Protein AF-A0A6J2PUH3-F1 (afdb_monomer_lite)

Radius of gyration: 28.98 Å; chains: 1; bounding box: 76×60×90 Å

Foldseek 3Di:
DWDFDDDDDDDDPPDDFDADPVRDGPDDDPPPPRDGDDPLNVLLVVLLVVLLVVLCVQPVVCNVVSVPDDLVVSLVSCLVSLLLQSSVSSCVSVVHDCLVSLLSLLVLLVCQVPDDPVSQVVLVVSLVNLDDVPPPPPVDDTSSNSSVVSSLVVCVVDPDQQCSSLLSSLLSCLVVVHDDDPSSVLVVLQRDLLSVLVSCVVSVVLVVNLVSLLVVLCLLVVHPVVSNVNPDHDDLPDDHDDDPVVSLVVSLVVLVVDPVNVVSSVSSVVSVVVSVVVVVVSVVVSVVVD

InterPro domains:
  IPR021717 Nucleoporin Nup120/160 [PTHR21286] (10-276)
  IPR056536 NUP160, C-terminal TPR domain [PF23347] (38-285)

Organism: Cottoperca gobio (NCBI:txid56716)

pLDDT: mean 83.5, std 16.19, range [29.88, 97.62]

Structure (mmCIF, N/CA/C/O backbone):
data_AF-A0A6J2PUH3-F1
#
_entry.id   AF-A0A6J2PUH3-F1
#
loop_
_atom_site.group_PDB
_atom_site.id
_atom_site.type_symbol
_atom_site.label_atom_id
_atom_site.label_alt_id
_atom_site.label_comp_id
_atom_site.label_asym_id
_atom_site.label_entity_id
_atom_site.label_seq_id
_atom_site.pdbx_PDB_ins_code
_atom_site.Cartn_x
_atom_site.Cartn_y
_atom_site.Cartn_z
_atom_site.occupancy
_atom_site.B_iso_or_equiv
_atom_site.auth_seq_id
_atom_site.auth_comp_id
_atom_site.auth_asym_id
_atom_site.auth_atom_id
_atom_site.pdbx_PDB_model_num
ATOM 1 N N . MET A 1 1 ? -5.782 -12.604 -36.639 1.00 33.91 1 MET A N 1
ATOM 2 C CA . MET A 1 1 ? -5.347 -12.133 -37.970 1.00 33.91 1 MET A CA 1
ATOM 3 C C . MET A 1 1 ? -3.923 -12.631 -38.144 1.00 33.91 1 MET A C 1
ATOM 5 O O . MET A 1 1 ? -3.057 -12.181 -37.409 1.00 33.91 1 MET A O 1
ATOM 9 N N . TYR A 1 2 ? -3.722 -13.664 -38.961 1.00 29.88 2 TYR A N 1
ATOM 10 C CA . TYR A 1 2 ? -2.414 -14.301 -39.143 1.00 29.88 2 TYR A CA 1
ATOM 11 C C . TYR A 1 2 ? -1.546 -13.429 -40.053 1.00 29.88 2 TYR A C 1
ATOM 13 O O . TYR A 1 2 ? -2.000 -13.046 -41.131 1.00 29.88 2 TYR A O 1
ATOM 21 N N . VAL A 1 3 ? -0.318 -13.120 -39.640 1.00 36.44 3 VAL A N 1
ATOM 22 C CA . VAL A 1 3 ? 0.676 -12.474 -40.507 1.00 36.44 3 VAL A CA 1
ATOM 23 C C . VAL A 1 3 ? 1.679 -13.548 -40.913 1.00 36.44 3 VAL A C 1
ATOM 25 O O . VAL A 1 3 ? 2.574 -13.891 -40.152 1.00 36.44 3 VAL A O 1
ATOM 28 N N . GLY A 1 4 ? 1.484 -14.136 -42.094 1.00 36.28 4 GLY A N 1
ATOM 29 C CA . GLY A 1 4 ? 2.414 -15.109 -42.666 1.00 36.28 4 GLY A CA 1
ATOM 30 C C . GLY A 1 4 ? 3.401 -14.423 -43.605 1.00 36.28 4 GLY A C 1
ATOM 31 O O . GLY A 1 4 ? 2.991 -13.874 -44.626 1.00 36.28 4 GLY A O 1
ATOM 32 N N . VAL A 1 5 ? 4.699 -14.476 -43.298 1.00 42.22 5 VAL A N 1
ATOM 33 C CA . VAL A 1 5 ? 5.754 -14.148 -44.268 1.00 42.22 5 VAL A CA 1
ATOM 34 C C . VAL A 1 5 ? 6.028 -15.405 -45.093 1.00 42.22 5 VAL A C 1
ATOM 36 O O . VAL A 1 5 ? 6.670 -16.345 -44.631 1.00 42.22 5 VAL A O 1
ATOM 39 N N . PHE A 1 6 ? 5.502 -15.444 -46.317 1.00 39.69 6 PHE A N 1
ATOM 40 C CA . PHE A 1 6 ? 5.702 -16.554 -47.248 1.00 39.69 6 PHE A CA 1
ATOM 41 C C . PHE A 1 6 ? 6.951 -16.330 -48.109 1.00 39.69 6 PHE A C 1
ATOM 43 O O . PHE A 1 6 ? 6.976 -15.443 -48.958 1.00 39.69 6 PHE A O 1
ATOM 50 N N . LEU A 1 7 ? 7.957 -17.195 -47.962 1.00 36.81 7 LEU A N 1
ATOM 51 C CA . LEU A 1 7 ? 8.977 -17.438 -48.989 1.00 36.81 7 LEU A CA 1
ATOM 52 C C . LEU A 1 7 ? 9.044 -18.944 -49.262 1.00 36.81 7 LEU A C 1
ATOM 54 O O . LEU A 1 7 ? 9.845 -19.668 -48.673 1.00 36.81 7 LEU A O 1
ATOM 58 N N . LEU A 1 8 ? 8.176 -19.417 -50.160 1.00 33.84 8 LEU A N 1
ATOM 59 C CA . LEU A 1 8 ? 8.225 -20.780 -50.690 1.00 33.84 8 LEU A CA 1
ATOM 60 C C . LEU A 1 8 ? 9.429 -20.912 -51.634 1.00 33.84 8 LEU A C 1
ATOM 62 O O . LEU A 1 8 ? 9.413 -20.381 -52.742 1.00 33.84 8 LEU A O 1
ATOM 66 N N . GLN A 1 9 ? 10.461 -21.649 -51.222 1.00 39.72 9 GLN A N 1
ATOM 67 C CA . GLN A 1 9 ? 11.435 -22.219 -52.154 1.00 39.72 9 GLN A CA 1
ATOM 68 C C . GLN A 1 9 ? 11.018 -23.662 -52.446 1.00 39.72 9 GLN A C 1
ATOM 70 O O . GLN A 1 9 ? 11.155 -24.547 -51.609 1.00 39.72 9 GLN A O 1
ATOM 75 N N . TYR A 1 10 ? 10.455 -23.872 -53.636 1.00 34.75 10 TYR A N 1
ATOM 76 C CA . TYR A 1 10 ? 10.153 -25.193 -54.182 1.00 34.75 10 TYR A CA 1
ATOM 77 C C . TYR A 1 10 ? 11.469 -25.880 -54.576 1.00 34.75 10 TYR A C 1
ATOM 79 O O . TYR A 1 10 ? 12.111 -25.463 -55.543 1.00 34.75 10 TYR A O 1
ATOM 87 N N . GLU A 1 11 ? 11.871 -26.930 -53.862 1.00 42.34 11 GLU A N 1
ATOM 88 C CA . GLU A 1 11 ? 12.970 -27.801 -54.288 1.00 42.34 11 GLU A CA 1
ATOM 89 C C . GLU A 1 11 ? 12.394 -28.998 -55.059 1.00 42.34 11 GLU A C 1
ATOM 91 O O . GLU A 1 11 ? 11.517 -29.714 -54.575 1.00 42.34 11 GLU A O 1
ATOM 96 N N . ARG A 1 12 ? 12.822 -29.171 -56.318 1.00 40.06 12 ARG A N 1
ATOM 97 C CA . ARG A 1 12 ? 12.344 -30.257 -57.188 1.00 40.06 12 ARG A CA 1
ATOM 98 C C . ARG A 1 12 ? 12.953 -31.596 -56.739 1.00 40.06 12 ARG A C 1
ATOM 100 O O . ARG A 1 12 ? 14.169 -31.642 -56.538 1.00 40.06 12 ARG A O 1
ATOM 107 N N . PRO A 1 13 ? 12.180 -32.696 -56.667 1.00 36.88 13 PRO A N 1
ATOM 108 C CA . PRO A 1 13 ? 12.735 -34.017 -56.379 1.00 36.88 13 PRO A CA 1
ATOM 109 C C . PRO A 1 13 ? 13.722 -34.420 -57.485 1.00 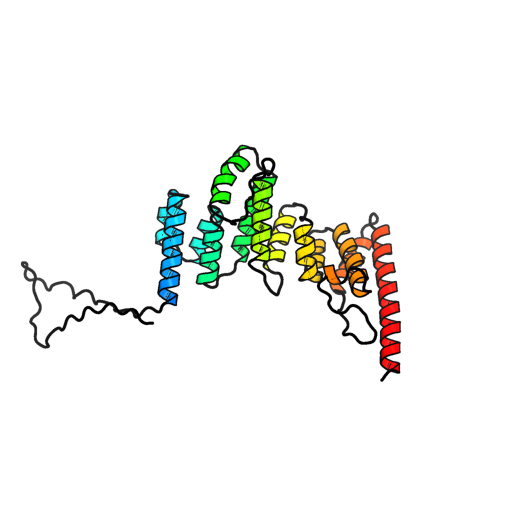36.88 13 PRO A C 1
ATOM 111 O O . PRO A 1 13 ? 13.336 -34.507 -58.649 1.00 36.88 13 PRO A O 1
ATOM 114 N N . GLY A 1 14 ? 14.996 -34.625 -57.131 1.00 53.12 14 GLY A N 1
ATOM 115 C CA . GLY A 1 14 ? 16.055 -35.061 -58.056 1.00 53.12 14 GLY A CA 1
ATOM 116 C C . GLY A 1 14 ? 17.207 -34.074 -58.293 1.00 53.12 14 GLY A C 1
ATOM 117 O O . GLY A 1 14 ? 18.047 -34.337 -59.151 1.00 53.12 14 GLY A O 1
ATOM 118 N N . ALA A 1 15 ? 17.287 -32.953 -57.569 1.00 53.91 15 ALA A N 1
ATOM 119 C CA . ALA A 1 15 ? 18.438 -32.054 -57.672 1.00 53.91 15 ALA A CA 1
ATOM 120 C C . ALA A 1 15 ? 19.697 -32.676 -57.030 1.00 53.91 15 ALA A C 1
ATOM 122 O O . ALA A 1 15 ? 19.689 -33.049 -55.858 1.00 53.91 15 ALA A O 1
ATOM 123 N N . SER A 1 16 ? 20.784 -32.794 -57.801 1.00 53.47 16 SER A N 1
ATOM 124 C CA . SER A 1 16 ? 22.084 -33.262 -57.303 1.00 53.47 16 SER A CA 1
ATOM 125 C C . SER A 1 16 ? 22.641 -32.321 -56.221 1.00 53.47 16 SER A C 1
ATOM 127 O O . SER A 1 16 ? 22.491 -31.104 -56.364 1.00 53.47 16 SER A O 1
ATOM 129 N N . PRO A 1 17 ? 23.318 -32.839 -55.173 1.00 55.75 17 PRO A N 1
ATOM 130 C CA . PRO A 1 17 ? 23.876 -32.005 -54.110 1.00 55.75 17 PRO A CA 1
ATOM 131 C C . PRO A 1 17 ? 24.826 -30.946 -54.677 1.00 55.75 17 PRO A C 1
ATOM 133 O O . PRO A 1 17 ? 25.804 -31.280 -55.353 1.00 55.75 17 PRO A O 1
ATOM 136 N N . LYS A 1 18 ? 24.538 -29.665 -54.422 1.00 59.28 18 LYS A N 1
ATOM 137 C CA . LYS A 1 18 ? 25.416 -28.567 -54.834 1.00 59.28 18 LYS A CA 1
ATOM 138 C C . LYS A 1 18 ? 26.684 -28.608 -53.983 1.00 59.28 18 LYS A C 1
ATOM 140 O O . LYS A 1 18 ? 26.635 -28.435 -52.769 1.00 59.28 18 LYS A O 1
ATOM 145 N N . ARG A 1 19 ? 27.816 -28.865 -54.633 1.00 57.94 19 ARG A N 1
ATOM 146 C CA . ARG A 1 19 ? 29.147 -28.767 -54.028 1.00 57.94 19 ARG A CA 1
ATOM 147 C C . ARG A 1 19 ? 29.655 -27.333 -54.155 1.00 57.94 19 ARG A C 1
ATOM 149 O O . ARG A 1 19 ? 29.360 -26.670 -55.152 1.00 57.94 19 ARG A O 1
ATOM 156 N N . ASN A 1 20 ? 30.381 -26.850 -53.151 1.00 62.16 20 ASN A N 1
ATOM 157 C CA . ASN A 1 20 ? 31.123 -25.591 -53.262 1.00 62.16 20 ASN A CA 1
ATOM 158 C C . ASN A 1 20 ? 32.321 -25.759 -54.225 1.00 62.16 20 ASN A C 1
ATOM 160 O O . ASN A 1 20 ? 32.576 -26.855 -54.729 1.00 62.16 20 ASN A O 1
ATOM 164 N N . SER A 1 21 ? 33.047 -24.674 -54.514 1.00 63.00 21 SER A N 1
ATOM 165 C CA . SER A 1 21 ? 34.217 -24.683 -55.413 1.00 63.00 21 SER A CA 1
ATOM 166 C C . SER A 1 21 ? 35.317 -25.667 -54.997 1.00 63.00 21 SER A C 1
ATOM 168 O O . SER A 1 21 ? 36.096 -26.084 -55.849 1.00 63.00 21 SER A O 1
ATOM 170 N N . ASP A 1 22 ? 35.324 -26.080 -53.728 1.00 71.81 22 ASP A N 1
ATOM 171 C CA . ASP A 1 22 ? 36.300 -27.001 -53.139 1.00 71.81 22 ASP A CA 1
ATOM 172 C C . ASP A 1 22 ? 35.805 -28.461 -53.099 1.00 71.81 22 ASP A C 1
ATOM 174 O O . ASP A 1 22 ? 36.484 -29.353 -52.597 1.00 71.81 22 ASP A O 1
ATOM 178 N N . GLY A 1 23 ? 34.627 -28.743 -53.670 1.00 61.16 23 GLY A N 1
ATOM 179 C CA . GLY A 1 23 ? 34.105 -30.101 -53.818 1.00 61.16 23 GLY A CA 1
ATOM 180 C C . GLY A 1 23 ? 33.480 -30.698 -52.553 1.00 61.16 23 GLY A C 1
ATOM 181 O O . GLY A 1 23 ? 33.063 -31.862 -52.596 1.00 61.16 23 GLY A O 1
ATOM 182 N N . GLU A 1 24 ? 33.357 -29.924 -51.474 1.00 65.69 24 GLU A N 1
ATOM 183 C CA . GLU A 1 24 ? 32.657 -30.301 -50.247 1.00 65.69 24 GLU A CA 1
ATOM 184 C C . GLU A 1 24 ? 31.139 -30.129 -50.407 1.00 65.69 24 GLU A C 1
ATOM 186 O O . GLU A 1 24 ? 30.652 -29.286 -51.170 1.00 65.69 24 GLU A O 1
ATOM 191 N N . PHE A 1 25 ? 30.364 -30.960 -49.704 1.00 55.38 25 PHE A N 1
ATOM 192 C CA . PHE A 1 25 ? 28.916 -30.781 -49.628 1.00 55.38 25 PHE A CA 1
ATOM 193 C C . PHE A 1 25 ? 28.635 -29.426 -48.975 1.00 55.38 25 PHE A C 1
ATOM 195 O O . PHE A 1 25 ? 29.128 -29.169 -47.878 1.00 55.38 25 PHE A O 1
ATOM 202 N N . SER A 1 26 ? 27.859 -28.556 -49.634 1.00 57.94 26 SER A N 1
ATOM 203 C CA . SER A 1 26 ? 27.406 -27.327 -48.982 1.00 57.94 26 SER A CA 1
ATOM 204 C C . SER A 1 26 ? 26.708 -27.699 -47.675 1.00 57.94 26 SER A C 1
ATOM 206 O O . SER A 1 26 ? 25.915 -28.647 -47.676 1.00 57.94 26 SER A O 1
ATOM 208 N N . SER A 1 27 ? 26.989 -26.966 -46.594 1.00 54.59 27 SER A N 1
ATOM 209 C CA . SER A 1 27 ? 26.263 -27.091 -45.328 1.00 54.59 27 SER A CA 1
ATOM 210 C C . SER A 1 27 ? 24.763 -27.213 -45.598 1.00 54.59 27 SER A C 1
ATOM 212 O O . SER A 1 27 ? 24.244 -26.533 -46.491 1.00 54.59 27 SER A O 1
ATOM 214 N N . GLU A 1 28 ? 24.094 -28.131 -44.885 1.00 55.66 28 GLU A N 1
ATOM 215 C CA . GLU A 1 28 ? 22.658 -28.375 -45.050 1.00 55.66 28 GLU A CA 1
ATOM 216 C C . GLU A 1 28 ? 21.920 -27.035 -45.163 1.00 55.66 28 GLU A C 1
ATOM 218 O O . GLU A 1 28 ? 22.220 -26.121 -44.382 1.00 55.66 28 GLU A O 1
ATOM 223 N N . PRO A 1 29 ? 20.996 -26.872 -46.132 1.00 56.41 29 PRO A N 1
ATOM 224 C CA . PRO A 1 29 ? 20.258 -25.628 -46.261 1.00 56.41 29 PRO A CA 1
ATOM 225 C C . PRO A 1 29 ? 19.647 -25.326 -44.899 1.00 56.41 29 PRO A C 1
ATOM 227 O O . PRO A 1 29 ? 18.946 -26.176 -44.349 1.00 56.41 29 PRO A O 1
ATOM 230 N N . VAL A 1 30 ? 19.969 -24.150 -44.340 1.00 58.12 30 VAL A N 1
ATOM 231 C CA . VAL A 1 30 ? 19.427 -23.680 -43.060 1.00 58.12 30 VAL A CA 1
ATOM 232 C C . VAL A 1 30 ? 17.930 -23.937 -43.115 1.00 58.12 30 VAL A C 1
ATOM 234 O O . VAL A 1 30 ? 17.233 -23.287 -43.899 1.00 58.12 30 VAL A O 1
ATOM 237 N N . LYS A 1 31 ? 17.452 -24.944 -42.369 1.00 54.78 31 LYS A N 1
ATOM 238 C CA . LYS A 1 31 ? 16.033 -25.292 -42.327 1.00 54.78 31 LYS A CA 1
ATOM 239 C C . LYS A 1 31 ? 15.324 -24.022 -41.891 1.00 54.78 31 LYS A C 1
ATOM 241 O O . LYS A 1 31 ? 15.438 -23.621 -40.737 1.00 54.78 31 LYS A O 1
ATOM 246 N N . ARG A 1 32 ? 14.667 -23.340 -42.834 1.00 59.38 32 ARG A N 1
ATOM 247 C CA . ARG A 1 32 ? 13.859 -22.159 -42.543 1.00 59.38 32 ARG A CA 1
ATOM 248 C C . ARG A 1 32 ? 12.702 -22.647 -41.693 1.00 59.38 32 ARG A C 1
ATOM 250 O O . ARG A 1 32 ? 11.730 -23.185 -42.214 1.00 59.38 32 ARG A O 1
ATOM 257 N N . GLN A 1 33 ? 12.869 -22.537 -40.384 1.00 59.34 33 GLN A N 1
ATOM 258 C CA . GLN A 1 33 ? 11.823 -22.828 -39.431 1.00 59.34 33 GLN A CA 1
ATOM 259 C C . GLN A 1 33 ? 10.768 -21.732 -39.591 1.00 59.34 33 GLN A C 1
ATOM 261 O O . GLN A 1 33 ? 11.026 -20.557 -39.341 1.00 59.34 33 GLN A O 1
ATOM 266 N N . VAL A 1 34 ? 9.619 -22.110 -40.145 1.00 68.19 34 VAL A N 1
ATOM 267 C CA . VAL A 1 34 ? 8.467 -21.222 -40.284 1.00 68.19 34 VAL A CA 1
ATOM 268 C C . VAL A 1 34 ? 7.643 -21.383 -39.017 1.00 68.19 34 VAL A C 1
ATOM 270 O O . VAL A 1 34 ? 6.870 -22.332 -38.902 1.00 68.19 34 VAL A O 1
ATOM 273 N N . ASP A 1 35 ? 7.830 -20.469 -38.071 1.00 70.00 35 ASP A N 1
ATOM 274 C CA . ASP A 1 35 ? 7.005 -20.404 -36.869 1.00 70.00 35 ASP A CA 1
ATOM 275 C C . ASP A 1 35 ? 5.777 -19.524 -37.147 1.00 70.00 35 ASP A C 1
ATOM 277 O O . ASP A 1 35 ? 5.886 -18.372 -37.576 1.00 70.00 35 ASP A O 1
ATOM 281 N N . ILE A 1 36 ? 4.583 -20.081 -36.939 1.00 78.69 36 ILE A N 1
ATOM 282 C CA . ILE A 1 36 ? 3.328 -19.329 -37.020 1.00 78.69 36 ILE A CA 1
ATOM 283 C C . ILE A 1 36 ? 3.151 -18.611 -35.683 1.00 78.69 36 ILE A C 1
ATOM 285 O O . ILE A 1 36 ? 2.820 -19.245 -34.685 1.00 78.69 36 ILE A O 1
ATOM 289 N N . LEU A 1 37 ? 3.374 -17.297 -35.669 1.00 81.38 37 LEU A N 1
ATOM 290 C CA . LEU A 1 37 ? 3.215 -16.463 -34.477 1.00 81.38 37 LEU A CA 1
ATOM 291 C C . LEU A 1 37 ? 1.785 -15.929 -34.362 1.00 81.38 37 LEU A C 1
ATOM 293 O O . LEU A 1 37 ? 1.200 -15.454 -35.343 1.00 81.38 37 LEU A O 1
ATOM 297 N N . GLU A 1 38 ? 1.231 -15.957 -33.151 1.00 89.06 38 GLU A N 1
ATOM 298 C CA . GLU A 1 38 ? -0.011 -15.253 -32.857 1.00 89.06 38 GLU A CA 1
ATOM 299 C C . GLU A 1 38 ? 0.253 -13.764 -32.605 1.00 89.06 38 GLU A C 1
ATOM 301 O O . GLU A 1 38 ? 1.354 -13.341 -32.250 1.00 89.06 38 GLU A O 1
ATOM 306 N N . LEU A 1 39 ? -0.793 -12.939 -32.720 1.00 90.25 39 LEU A N 1
ATOM 307 C CA . LEU A 1 39 ? -0.695 -11.511 -32.398 1.00 90.25 39 LEU A CA 1
ATOM 308 C C . LEU A 1 39 ? -0.196 -11.283 -30.959 1.00 90.25 39 LEU A C 1
ATOM 310 O O . LEU A 1 39 ? 0.547 -10.340 -30.712 1.00 90.25 39 LEU A O 1
ATOM 314 N N . LYS A 1 40 ? -0.570 -12.170 -30.029 1.00 90.25 40 LYS A N 1
ATOM 315 C CA . LYS A 1 40 ? -0.119 -12.131 -28.631 1.00 90.25 40 LYS A CA 1
ATOM 316 C C . LYS A 1 40 ? 1.382 -12.381 -28.492 1.00 90.25 40 LYS A C 1
ATOM 318 O O . LYS A 1 40 ? 2.011 -11.802 -27.612 1.00 90.25 40 LYS A O 1
ATOM 323 N N . ASP A 1 41 ? 1.955 -13.224 -29.344 1.00 89.50 41 ASP A N 1
ATOM 324 C CA . ASP A 1 41 ? 3.393 -13.496 -29.333 1.00 89.50 41 ASP A CA 1
ATOM 325 C C . ASP A 1 41 ? 4.161 -12.295 -29.890 1.00 89.50 41 ASP A C 1
ATOM 327 O O . ASP A 1 41 ? 5.155 -11.867 -29.307 1.00 89.50 41 ASP A O 1
ATOM 331 N N . LEU A 1 42 ? 3.635 -11.667 -30.948 1.00 91.56 42 LEU A N 1
ATOM 332 C CA . LEU A 1 42 ? 4.178 -10.412 -31.476 1.00 91.56 42 LEU A CA 1
ATOM 333 C C . LEU A 1 42 ? 4.092 -9.268 -30.459 1.00 91.56 42 LEU A C 1
ATOM 335 O O . LEU A 1 42 ? 5.026 -8.478 -30.351 1.00 91.56 42 LEU A O 1
ATOM 339 N N . GLU A 1 43 ? 2.998 -9.176 -29.701 1.00 94.12 43 GLU A N 1
ATOM 340 C CA . GLU A 1 43 ? 2.847 -8.188 -28.630 1.00 94.12 43 GLU A CA 1
ATOM 341 C C . GLU A 1 43 ? 3.892 -8.399 -27.526 1.00 94.12 43 GLU A C 1
ATOM 343 O O . GLU A 1 43 ? 4.559 -7.446 -27.125 1.00 94.12 43 GLU A O 1
ATOM 348 N N . LYS A 1 44 ? 4.106 -9.644 -27.085 1.00 93.56 44 LYS A N 1
ATOM 349 C CA . LYS A 1 44 ? 5.153 -9.990 -26.110 1.00 93.56 44 LYS A CA 1
ATOM 350 C C . LYS A 1 44 ? 6.547 -9.587 -26.591 1.00 93.56 44 LYS A C 1
ATOM 352 O O . LYS A 1 44 ? 7.274 -8.924 -25.848 1.00 93.56 44 LYS A O 1
ATOM 357 N N . GLU A 1 45 ? 6.900 -9.931 -27.828 1.00 91.50 45 GLU A N 1
ATOM 358 C CA . GLU A 1 45 ? 8.194 -9.570 -28.420 1.00 91.50 45 GLU A CA 1
ATOM 359 C C . GLU A 1 45 ? 8.351 -8.058 -28.603 1.00 91.50 45 GLU A C 1
ATOM 361 O O . GLU A 1 45 ? 9.422 -7.503 -28.335 1.00 91.50 45 GLU A O 1
ATOM 366 N N . TYR A 1 46 ? 7.278 -7.368 -28.999 1.00 94.19 46 TYR A N 1
ATOM 367 C CA . TYR A 1 46 ? 7.252 -5.912 -29.106 1.00 94.19 46 TYR A CA 1
ATOM 368 C C . TYR A 1 46 ? 7.495 -5.251 -27.748 1.00 94.19 46 TYR A C 1
ATOM 370 O O . TYR A 1 46 ? 8.358 -4.379 -27.639 1.00 94.19 46 TYR A O 1
ATOM 378 N N . ILE A 1 47 ? 6.772 -5.672 -26.706 1.00 95.12 47 ILE A N 1
ATOM 379 C CA . ILE A 1 47 ? 6.903 -5.098 -25.366 1.00 95.12 47 ILE A CA 1
ATOM 380 C C . ILE A 1 47 ? 8.301 -5.351 -24.802 1.00 95.12 47 ILE A C 1
ATOM 382 O O . ILE A 1 47 ? 8.917 -4.401 -24.323 1.00 95.12 47 ILE A O 1
ATOM 386 N N . LEU A 1 48 ? 8.859 -6.561 -24.931 1.00 93.75 48 LEU A N 1
ATOM 387 C CA . LEU A 1 48 ? 10.235 -6.828 -24.494 1.00 93.75 48 LEU A CA 1
ATOM 388 C C . LEU A 1 48 ? 11.256 -5.992 -25.262 1.00 93.75 48 LEU A C 1
ATOM 390 O O . LEU A 1 48 ? 12.117 -5.363 -24.650 1.00 93.75 48 LEU A O 1
ATOM 394 N N . SER A 1 49 ? 11.155 -5.948 -26.589 1.00 93.06 49 SER A N 1
ATOM 395 C CA . SER A 1 49 ? 12.062 -5.165 -27.435 1.00 93.06 49 SER A CA 1
ATOM 396 C C . SER A 1 49 ? 12.000 -3.674 -27.108 1.00 93.06 49 SER A C 1
ATOM 398 O O . SER A 1 49 ? 13.039 -3.027 -26.965 1.00 93.06 49 SER A O 1
ATOM 400 N N . ARG A 1 50 ? 10.793 -3.133 -26.904 1.00 93.62 50 ARG A N 1
ATOM 401 C CA . ARG A 1 50 ? 10.592 -1.746 -26.475 1.00 93.62 50 ARG A CA 1
ATOM 402 C C . ARG A 1 50 ? 11.202 -1.499 -25.101 1.00 93.62 50 ARG A C 1
ATOM 404 O O . ARG A 1 50 ? 11.947 -0.540 -24.946 1.00 93.62 50 ARG A O 1
ATOM 411 N N . SER A 1 51 ? 10.943 -2.365 -24.124 1.00 93.25 51 SER A N 1
ATOM 412 C CA . SER A 1 51 ? 11.505 -2.221 -22.780 1.00 93.25 51 SER A CA 1
ATOM 413 C C . SER A 1 51 ? 13.034 -2.300 -22.782 1.00 93.25 51 SER A C 1
ATOM 415 O O . SER A 1 51 ? 13.671 -1.533 -22.064 1.00 93.25 51 SER A O 1
ATOM 417 N N . ARG A 1 52 ? 13.641 -3.176 -23.597 1.00 92.69 52 ARG A N 1
ATOM 418 C CA . ARG A 1 52 ? 15.104 -3.257 -23.780 1.00 92.69 52 ARG A CA 1
ATOM 419 C C . ARG A 1 52 ? 15.668 -1.956 -24.341 1.00 92.69 52 ARG A C 1
ATOM 421 O O . ARG A 1 52 ? 16.672 -1.465 -23.835 1.00 92.69 52 ARG A O 1
ATOM 428 N N . LEU A 1 53 ? 15.004 -1.382 -25.346 1.00 91.12 53 LEU A N 1
ATOM 429 C CA . LEU A 1 53 ? 15.386 -0.092 -25.916 1.00 91.12 53 LEU A CA 1
ATOM 430 C C . LEU A 1 53 ? 15.295 1.031 -24.874 1.00 91.12 53 LEU A C 1
ATOM 432 O O . LEU A 1 53 ? 16.255 1.779 -24.711 1.00 91.12 53 LEU A O 1
ATOM 436 N N . THR A 1 54 ? 14.184 1.122 -24.138 1.00 91.38 54 THR A N 1
ATOM 437 C CA . THR A 1 54 ? 14.009 2.122 -23.073 1.00 91.38 54 THR A CA 1
ATOM 438 C C . THR A 1 54 ? 15.075 1.968 -21.986 1.00 91.38 54 THR A C 1
ATOM 440 O O . THR A 1 54 ? 15.673 2.954 -21.561 1.00 91.38 54 THR A O 1
ATOM 443 N N . LEU A 1 55 ? 15.378 0.735 -21.574 1.00 91.00 55 LEU A N 1
ATOM 444 C CA . LEU A 1 55 ? 16.426 0.460 -20.595 1.00 91.00 55 LEU A CA 1
ATOM 445 C C . LEU A 1 55 ? 17.808 0.895 -21.101 1.00 91.00 55 LEU A C 1
ATOM 447 O O . LEU A 1 55 ? 18.548 1.527 -20.355 1.00 91.00 55 LEU A O 1
ATOM 451 N N . ALA A 1 56 ? 18.141 0.613 -22.363 1.00 90.38 56 ALA A N 1
ATOM 452 C CA . ALA A 1 56 ? 19.409 1.027 -22.959 1.00 90.38 56 ALA A CA 1
ATOM 453 C C . ALA A 1 56 ? 19.550 2.557 -23.047 1.00 90.38 56 ALA A C 1
ATOM 455 O O . ALA A 1 56 ? 20.625 3.090 -22.792 1.00 90.38 56 ALA A O 1
ATOM 456 N N . GLN A 1 57 ? 18.460 3.273 -23.342 1.00 88.94 57 GLN A N 1
ATOM 457 C CA . GLN A 1 57 ? 18.453 4.739 -23.405 1.00 88.94 57 GLN A CA 1
ATOM 458 C C . GLN A 1 57 ? 18.698 5.403 -22.043 1.00 88.94 57 GLN A C 1
ATOM 460 O O . GLN A 1 57 ? 19.337 6.450 -21.987 1.00 88.94 57 GLN A O 1
ATOM 465 N N . HIS A 1 58 ? 18.201 4.806 -20.957 1.00 86.25 58 HIS A N 1
ATOM 466 C CA . HIS A 1 58 ? 18.311 5.372 -19.608 1.00 86.25 58 HIS A CA 1
ATOM 467 C C . HIS A 1 58 ? 19.500 4.836 -18.804 1.00 86.25 58 HIS A C 1
ATOM 469 O O . HIS A 1 58 ? 20.006 5.529 -17.925 1.00 86.25 58 HIS A O 1
ATOM 475 N N . HIS A 1 59 ? 19.949 3.608 -19.068 1.00 83.81 59 HIS A N 1
ATOM 476 C CA . HIS A 1 59 ? 21.016 2.964 -18.310 1.00 83.81 59 HIS A CA 1
ATOM 477 C C . HIS A 1 59 ? 21.863 2.043 -19.199 1.00 83.81 59 HIS A C 1
ATOM 479 O O . HIS A 1 59 ? 21.682 0.821 -19.250 1.00 83.81 59 HIS A O 1
ATOM 485 N N . GLN A 1 60 ? 22.846 2.648 -19.868 1.00 78.94 60 GLN A N 1
ATOM 486 C CA . GLN A 1 60 ? 23.730 1.983 -20.827 1.00 78.94 60 GLN A CA 1
ATOM 487 C C . GLN A 1 60 ? 24.408 0.698 -20.300 1.00 78.94 60 GLN A C 1
ATOM 489 O O . GLN A 1 60 ? 24.465 -0.276 -21.051 1.00 78.94 60 GLN A O 1
ATOM 494 N N . PRO A 1 61 ? 24.865 0.601 -19.030 1.00 81.62 61 PRO A N 1
ATOM 495 C CA . PRO A 1 61 ? 25.463 -0.637 -18.521 1.00 81.62 61 PRO A CA 1
ATOM 496 C C . PRO A 1 61 ? 24.495 -1.830 -18.495 1.00 81.62 61 PRO A C 1
ATOM 498 O O . PRO A 1 61 ? 24.915 -2.969 -18.685 1.00 81.62 61 PRO A O 1
ATOM 501 N N . SER A 1 62 ? 23.192 -1.590 -18.306 1.00 79.19 62 SER A N 1
ATOM 502 C CA . SER A 1 62 ? 22.187 -2.664 -18.322 1.00 79.19 62 SER A CA 1
ATOM 503 C C . SER A 1 62 ? 21.834 -3.138 -19.731 1.00 79.19 62 SER A C 1
ATOM 505 O O . SER A 1 62 ? 21.280 -4.228 -19.870 1.00 79.19 62 SER A O 1
ATOM 507 N N . ALA A 1 63 ? 22.177 -2.376 -20.776 1.00 77.25 63 ALA A N 1
ATOM 508 C CA . ALA A 1 63 ? 21.881 -2.734 -22.163 1.00 77.25 63 ALA A CA 1
ATOM 509 C C . ALA A 1 63 ? 22.533 -4.064 -22.578 1.00 77.25 63 ALA A C 1
ATOM 511 O O . ALA A 1 63 ? 21.921 -4.853 -23.297 1.00 77.25 63 ALA A O 1
ATOM 512 N N . ALA A 1 64 ? 23.741 -4.344 -22.073 1.00 77.69 64 ALA A N 1
ATOM 513 C CA . ALA A 1 64 ? 24.478 -5.571 -22.377 1.00 77.69 64 ALA A CA 1
ATOM 514 C C . ALA A 1 64 ? 23.772 -6.841 -21.866 1.00 77.69 64 ALA A C 1
ATOM 516 O O . ALA A 1 64 ? 23.876 -7.896 -22.483 1.00 77.69 64 ALA A O 1
ATOM 517 N N . ILE A 1 65 ? 23.036 -6.733 -20.757 1.00 80.12 65 ILE A N 1
ATOM 518 C CA . ILE A 1 65 ? 22.356 -7.859 -20.097 1.00 80.12 65 ILE A CA 1
ATOM 519 C C . ILE A 1 65 ? 20.912 -7.994 -20.612 1.00 80.12 65 ILE A C 1
ATOM 521 O O . ILE A 1 65 ? 20.364 -9.094 -20.696 1.00 80.12 65 ILE A O 1
ATOM 525 N N . ALA A 1 66 ? 20.292 -6.882 -21.018 1.00 79.12 66 ALA A N 1
ATOM 526 C CA . ALA A 1 66 ? 18.889 -6.823 -21.424 1.00 79.12 66 ALA A CA 1
ATOM 527 C C . ALA A 1 66 ? 18.553 -7.711 -22.640 1.00 79.12 66 ALA A C 1
ATOM 529 O O . ALA A 1 66 ? 17.438 -8.229 -22.741 1.00 79.12 66 ALA A O 1
ATOM 530 N N . GLY A 1 67 ? 19.508 -7.905 -23.557 1.00 78.56 67 GLY A N 1
ATOM 531 C CA . GLY A 1 67 ? 19.313 -8.678 -24.790 1.00 78.56 67 GLY A CA 1
ATOM 532 C C . GLY A 1 67 ? 19.000 -10.160 -24.560 1.00 78.56 67 GLY A C 1
ATOM 533 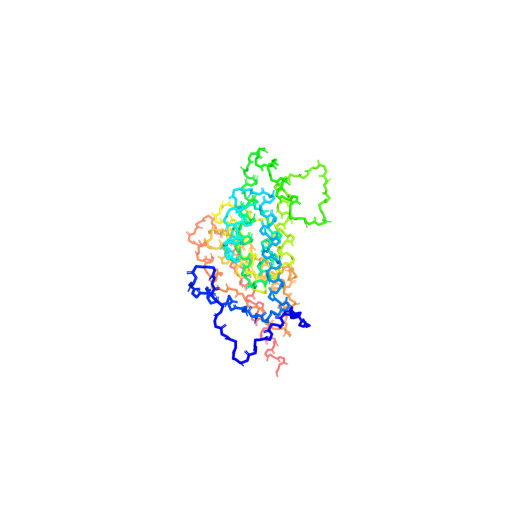O O . GLY A 1 67 ? 18.189 -10.725 -25.289 1.00 78.56 67 GLY A O 1
ATOM 534 N N . SER A 1 68 ? 19.581 -10.769 -23.524 1.00 81.19 68 SER A N 1
ATOM 535 C CA . SER A 1 68 ? 19.362 -12.174 -23.149 1.00 81.19 68 SER A CA 1
ATOM 536 C C . SER A 1 68 ? 18.445 -12.352 -21.937 1.00 81.19 68 SER A C 1
ATOM 538 O O . SER A 1 68 ? 18.161 -13.483 -21.551 1.00 81.19 68 SER A O 1
ATOM 540 N N . SER A 1 69 ? 17.974 -11.254 -21.341 1.00 85.25 69 SER A N 1
ATOM 541 C CA . SER A 1 69 ? 17.125 -11.291 -20.149 1.00 85.25 69 SER A CA 1
ATOM 542 C C . SER A 1 69 ? 15.744 -11.873 -20.457 1.00 85.25 69 SER A C 1
ATOM 544 O O . SER A 1 69 ? 15.082 -11.474 -21.425 1.00 85.25 69 SER A O 1
ATOM 546 N N . SER A 1 70 ? 15.286 -12.770 -19.584 1.00 91.62 70 SER A N 1
ATOM 547 C CA . SER A 1 70 ? 13.892 -13.209 -19.501 1.00 91.62 70 SER A CA 1
ATOM 548 C C . SER A 1 70 ? 12.966 -12.053 -19.102 1.00 91.62 70 SER A C 1
ATOM 550 O O . SER A 1 70 ? 13.409 -11.024 -18.592 1.00 91.62 70 SER A O 1
ATOM 552 N N . ALA A 1 71 ? 11.650 -12.219 -19.278 1.00 92.75 71 ALA A N 1
ATOM 553 C CA . ALA A 1 71 ? 10.679 -11.197 -18.876 1.00 92.75 71 ALA A CA 1
ATOM 554 C C . ALA A 1 71 ? 10.754 -10.861 -17.372 1.00 92.75 71 ALA A C 1
ATOM 556 O O . ALA A 1 71 ? 10.596 -9.703 -16.992 1.00 92.75 71 ALA A O 1
ATOM 557 N N . VAL A 1 72 ? 11.043 -11.851 -16.519 1.00 94.88 72 VAL A N 1
ATOM 558 C CA . VAL A 1 72 ? 11.175 -11.656 -15.065 1.00 94.88 72 VAL A CA 1
ATOM 559 C C . VAL A 1 72 ? 12.433 -10.852 -14.732 1.00 94.88 72 VAL A C 1
ATOM 561 O O . VAL A 1 72 ? 12.356 -9.878 -13.987 1.00 94.88 72 VAL A O 1
ATOM 564 N N . GLU A 1 73 ? 13.576 -11.207 -15.323 1.00 93.94 73 GLU A N 1
ATOM 565 C CA . GLU A 1 73 ? 14.832 -10.464 -15.142 1.00 93.94 73 GLU A CA 1
ATOM 566 C C . GLU A 1 73 ? 14.718 -9.040 -15.689 1.00 93.94 73 GLU A C 1
ATOM 568 O O . GLU A 1 73 ? 15.183 -8.089 -15.061 1.00 93.94 73 GLU A O 1
ATOM 573 N N . MET A 1 74 ? 14.023 -8.878 -16.818 1.00 95.12 74 MET A N 1
ATOM 574 C CA . MET A 1 74 ? 13.748 -7.573 -17.402 1.00 95.12 74 MET A CA 1
ATOM 575 C C . MET A 1 74 ? 12.956 -6.686 -16.435 1.00 95.12 74 MET A C 1
ATOM 577 O O . MET A 1 74 ? 13.316 -5.529 -16.234 1.00 95.12 74 MET A O 1
ATOM 581 N N . VAL A 1 75 ? 11.919 -7.222 -15.781 1.00 96.69 75 VAL A N 1
ATOM 582 C CA . VAL A 1 75 ? 11.166 -6.496 -14.744 1.00 96.69 75 VAL A CA 1
ATOM 583 C C . VAL A 1 75 ? 12.084 -6.071 -13.597 1.00 96.69 75 VAL A C 1
ATOM 585 O O . VAL A 1 75 ? 12.034 -4.914 -13.180 1.00 96.69 75 VAL A O 1
ATOM 588 N N . SER A 1 76 ? 12.965 -6.953 -13.115 1.00 94.81 76 SER A N 1
ATOM 589 C CA . SER A 1 76 ? 13.929 -6.606 -12.063 1.00 94.81 76 SER A CA 1
ATOM 590 C C . SER A 1 76 ? 14.872 -5.470 -12.476 1.00 94.81 76 SER A C 1
ATOM 592 O O . SER A 1 76 ? 15.076 -4.542 -11.692 1.00 94.81 76 SER A O 1
ATOM 594 N N . LEU A 1 77 ? 15.399 -5.492 -13.705 1.00 94.38 77 LEU A N 1
ATOM 595 C CA . LEU A 1 77 ? 16.263 -4.431 -14.239 1.00 94.38 77 LEU A CA 1
ATOM 596 C C . LEU A 1 77 ? 15.520 -3.092 -14.375 1.00 94.38 77 LEU A C 1
ATOM 598 O O . LEU A 1 77 ? 16.050 -2.038 -14.010 1.00 94.38 77 LEU A O 1
ATOM 602 N N . LEU A 1 78 ? 14.274 -3.121 -14.853 1.00 95.06 78 LEU A N 1
ATOM 603 C CA . LEU A 1 78 ? 13.426 -1.931 -14.968 1.00 95.06 78 LEU A CA 1
ATOM 604 C C . LEU A 1 78 ? 13.120 -1.324 -13.591 1.00 95.06 78 LEU A C 1
ATOM 606 O O . LEU A 1 78 ? 13.222 -0.114 -13.414 1.00 95.06 78 LEU A O 1
ATOM 610 N N . ILE A 1 79 ? 12.824 -2.149 -12.584 1.00 95.88 79 ILE A N 1
ATOM 611 C CA . ILE A 1 79 ? 12.598 -1.687 -11.205 1.00 95.88 79 ILE A CA 1
ATOM 612 C C . ILE A 1 79 ? 13.858 -1.028 -10.626 1.00 95.88 79 ILE A C 1
ATOM 614 O O . ILE A 1 79 ? 13.779 0.048 -10.028 1.00 95.88 79 ILE A O 1
ATOM 618 N N . GLN A 1 80 ? 15.029 -1.644 -10.815 1.00 92.69 80 GLN A N 1
ATOM 619 C CA . GLN A 1 80 ? 16.304 -1.110 -10.319 1.00 92.69 80 GLN A CA 1
ATOM 620 C C . GLN A 1 80 ? 16.607 0.269 -10.920 1.00 92.69 80 GLN A C 1
ATOM 622 O O . GLN A 1 80 ? 16.914 1.219 -10.191 1.00 92.69 80 GLN A O 1
ATOM 627 N N . THR A 1 81 ? 16.428 0.404 -12.234 1.00 92.31 81 THR A N 1
ATOM 628 C CA . THR A 1 81 ? 16.631 1.666 -12.964 1.00 92.31 81 THR A CA 1
ATOM 629 C C . THR A 1 81 ? 15.520 2.692 -12.730 1.00 92.31 81 THR A C 1
ATOM 631 O O . THR A 1 81 ? 15.727 3.879 -12.949 1.00 92.31 81 THR A O 1
ATOM 634 N N . GLY A 1 82 ? 14.380 2.279 -12.171 1.00 93.56 82 GLY A N 1
ATOM 635 C CA . GLY A 1 82 ? 13.250 3.158 -11.876 1.00 93.56 82 GLY A CA 1
ATOM 636 C C . GLY A 1 82 ? 12.327 3.388 -13.069 1.00 93.56 82 GLY A C 1
ATOM 637 O O . GLY A 1 82 ? 11.646 4.398 -13.095 1.00 93.56 82 GLY A O 1
ATOM 638 N N . LEU A 1 83 ? 12.287 2.478 -14.043 1.00 94.25 83 LEU A N 1
ATOM 639 C CA . LEU A 1 83 ? 11.390 2.500 -15.205 1.00 94.25 83 LEU A CA 1
ATOM 640 C C . LEU A 1 83 ? 10.122 1.668 -14.930 1.00 94.25 83 LEU A C 1
ATOM 642 O O . LEU A 1 83 ? 9.875 0.629 -15.548 1.00 94.25 83 LEU A O 1
ATOM 646 N N . PHE A 1 84 ? 9.322 2.102 -13.962 1.00 95.94 84 PHE A N 1
ATOM 647 C CA . PHE A 1 84 ? 8.145 1.391 -13.469 1.00 95.94 84 PHE A CA 1
ATOM 648 C C . PHE A 1 84 ? 6.997 1.264 -14.477 1.00 95.94 84 PHE A C 1
ATOM 650 O O . PHE A 1 84 ? 6.407 0.191 -14.540 1.00 95.94 84 PHE A O 1
ATOM 657 N N . ASP A 1 85 ? 6.711 2.264 -15.316 1.00 94.19 85 ASP A N 1
ATOM 658 C CA . ASP A 1 85 ? 5.693 2.144 -16.378 1.00 94.19 85 ASP A CA 1
ATOM 659 C C . ASP A 1 85 ? 6.028 1.001 -17.345 1.00 94.19 85 ASP A C 1
ATOM 661 O O . ASP A 1 85 ? 5.175 0.192 -17.721 1.00 94.19 85 ASP A O 1
ATOM 665 N N . SER A 1 86 ? 7.309 0.896 -17.707 1.00 94.88 86 SER A N 1
ATOM 666 C CA . SER A 1 86 ? 7.806 -0.206 -18.529 1.00 94.88 86 SER A CA 1
ATOM 667 C C . SER A 1 86 ? 7.712 -1.537 -17.783 1.00 94.88 86 SER A C 1
ATOM 669 O O . SER A 1 86 ? 7.276 -2.524 -18.372 1.00 94.88 86 SER A O 1
ATOM 671 N N . ALA A 1 87 ? 8.064 -1.575 -16.493 1.00 96.69 87 ALA A N 1
ATOM 672 C CA . ALA A 1 87 ? 7.961 -2.786 -15.678 1.00 96.69 87 ALA A CA 1
ATOM 673 C C . ALA A 1 87 ? 6.507 -3.280 -15.570 1.00 96.69 87 ALA A C 1
ATOM 675 O O . ALA A 1 87 ? 6.243 -4.465 -15.766 1.00 96.69 87 ALA A O 1
ATOM 676 N N . LEU A 1 88 ? 5.559 -2.369 -15.334 1.00 95.69 88 LEU A N 1
ATOM 677 C CA . LEU A 1 88 ? 4.124 -2.650 -15.308 1.00 95.69 88 LEU A CA 1
ATOM 678 C C . LEU A 1 88 ? 3.650 -3.199 -16.660 1.00 95.69 88 LEU A C 1
ATOM 680 O O . LEU A 1 88 ? 2.982 -4.230 -16.694 1.00 95.69 88 LEU A O 1
ATOM 684 N N . SER A 1 89 ? 4.052 -2.569 -17.770 1.00 95.38 89 SER A N 1
ATOM 685 C CA . SER A 1 89 ? 3.713 -3.024 -19.124 1.00 95.38 89 SER A CA 1
ATOM 686 C C . SER A 1 89 ? 4.214 -4.446 -19.397 1.00 95.38 89 SER A C 1
ATOM 688 O O . SER A 1 89 ? 3.465 -5.255 -19.948 1.00 95.38 89 SER A O 1
ATOM 690 N N . VAL A 1 90 ? 5.445 -4.780 -18.989 1.00 96.38 90 VAL A N 1
ATOM 691 C CA . VAL A 1 90 ? 5.978 -6.148 -19.103 1.00 96.38 90 VAL A CA 1
ATOM 692 C C . VAL A 1 90 ? 5.170 -7.103 -18.225 1.00 96.38 90 VAL A C 1
ATOM 694 O O . VAL A 1 90 ? 4.711 -8.132 -18.718 1.00 96.38 90 VAL A O 1
ATOM 697 N N . CYS A 1 91 ? 4.916 -6.762 -16.959 1.00 96.62 91 CYS A N 1
ATOM 698 C CA . CYS A 1 91 ? 4.140 -7.628 -16.074 1.00 96.62 91 CYS A CA 1
ATOM 699 C C . CYS A 1 91 ? 2.733 -7.913 -16.609 1.00 96.62 91 CYS A C 1
ATOM 701 O O . CYS A 1 91 ? 2.308 -9.062 -16.587 1.00 96.62 91 CYS A O 1
ATOM 703 N N . GLN A 1 92 ? 2.025 -6.916 -17.140 1.00 94.88 92 GLN A N 1
ATOM 704 C CA . GLN A 1 92 ? 0.694 -7.123 -17.717 1.00 94.88 92 GLN A CA 1
ATOM 705 C C . GLN A 1 92 ? 0.731 -8.020 -18.960 1.00 94.88 92 GLN A C 1
ATOM 707 O O . GLN A 1 92 ? -0.086 -8.927 -19.088 1.00 94.88 92 GLN A O 1
ATOM 712 N N . THR A 1 93 ? 1.705 -7.807 -19.848 1.00 96.00 93 THR A N 1
ATOM 713 C CA . THR A 1 93 ? 1.820 -8.554 -21.115 1.00 96.00 93 THR A CA 1
ATOM 714 C C . THR A 1 93 ? 2.185 -10.024 -20.883 1.00 96.00 93 THR A C 1
ATOM 716 O O . THR A 1 93 ? 1.706 -10.922 -21.577 1.00 96.00 93 THR A O 1
ATOM 719 N N . PHE A 1 94 ? 3.020 -10.286 -19.874 1.00 95.69 94 PHE A N 1
ATOM 720 C CA . PHE A 1 94 ? 3.484 -11.628 -19.511 1.00 95.69 94 PHE A CA 1
ATOM 721 C C . PHE A 1 94 ? 2.692 -12.257 -18.358 1.00 95.69 94 PHE A C 1
ATOM 723 O O . PHE A 1 94 ? 3.004 -13.372 -17.946 1.00 95.69 94 PHE A O 1
ATOM 730 N N . ASN A 1 95 ? 1.656 -11.573 -17.866 1.00 94.56 95 ASN A N 1
ATOM 731 C CA . ASN A 1 95 ? 0.814 -12.008 -16.754 1.00 94.56 95 ASN A CA 1
ATOM 732 C C . ASN A 1 95 ? 1.618 -12.316 -15.468 1.00 94.56 95 ASN A C 1
ATOM 734 O O . ASN A 1 95 ? 1.372 -13.298 -14.767 1.00 94.56 95 ASN A O 1
ATOM 738 N N . LEU A 1 96 ? 2.622 -11.481 -15.184 1.00 95.62 96 LEU A N 1
ATOM 739 C CA . LEU A 1 96 ? 3.489 -11.574 -14.010 1.00 95.62 96 LEU A CA 1
ATOM 740 C C . LEU A 1 96 ? 2.898 -10.804 -12.823 1.00 95.62 96 LEU A C 1
ATOM 742 O O . LEU A 1 96 ? 2.144 -9.843 -12.977 1.00 95.62 96 LEU A O 1
ATOM 746 N N . ASN A 1 97 ? 3.296 -11.198 -11.615 1.00 93.56 97 ASN A N 1
ATOM 747 C CA . ASN A 1 97 ? 2.870 -10.537 -10.388 1.00 93.56 97 ASN A CA 1
ATOM 748 C C . ASN A 1 97 ? 3.494 -9.130 -10.261 1.00 93.56 97 ASN A C 1
ATOM 750 O O . ASN A 1 97 ? 4.708 -8.968 -10.360 1.00 93.56 97 ASN A O 1
ATOM 754 N N . LEU A 1 98 ? 2.665 -8.122 -9.975 1.00 95.69 98 LEU A N 1
ATOM 755 C CA . LEU A 1 98 ? 3.072 -6.719 -9.814 1.00 95.69 98 LEU A CA 1
ATOM 756 C C . LEU A 1 98 ? 3.707 -6.410 -8.446 1.00 95.69 98 LEU A C 1
ATOM 758 O O . LEU A 1 98 ? 4.196 -5.304 -8.235 1.00 95.69 98 LEU A O 1
ATOM 762 N N . THR A 1 99 ? 3.716 -7.367 -7.512 1.00 95.44 99 THR A N 1
ATOM 763 C CA . THR A 1 99 ? 4.204 -7.181 -6.131 1.00 95.44 99 THR A CA 1
ATOM 764 C C . THR A 1 99 ? 5.614 -6.584 -6.095 1.00 95.44 99 THR A C 1
ATOM 766 O O . THR A 1 99 ? 5.833 -5.604 -5.387 1.00 95.44 99 THR A O 1
ATOM 769 N N . SER A 1 100 ? 6.544 -7.102 -6.907 1.00 95.69 100 SER A N 1
ATOM 770 C CA . SER A 1 100 ? 7.929 -6.611 -6.961 1.00 95.69 100 SER A CA 1
ATOM 771 C C . SER A 1 100 ? 8.031 -5.169 -7.467 1.00 95.69 100 SER A C 1
ATOM 773 O O . SER A 1 100 ? 8.885 -4.414 -7.003 1.00 95.69 100 SER A O 1
ATOM 775 N N . VAL A 1 101 ? 7.142 -4.763 -8.380 1.00 97.31 101 VAL A N 1
ATOM 776 C CA . VAL A 1 101 ? 7.075 -3.393 -8.907 1.00 97.31 101 VAL A CA 1
ATOM 777 C C . VAL A 1 101 ? 6.668 -2.425 -7.799 1.00 97.31 101 VAL A C 1
ATOM 779 O O . VAL A 1 101 ? 7.343 -1.419 -7.583 1.00 97.31 101 VAL A O 1
ATOM 782 N N . PHE A 1 102 ? 5.618 -2.760 -7.045 1.00 97.38 102 PHE A N 1
ATOM 783 C CA . PHE A 1 102 ? 5.154 -1.944 -5.922 1.00 97.38 102 PHE A CA 1
ATOM 784 C C . PHE A 1 102 ? 6.167 -1.885 -4.777 1.00 97.38 102 PHE A C 1
ATOM 786 O O . PHE A 1 102 ? 6.414 -0.804 -4.244 1.00 97.38 102 PHE A O 1
ATOM 793 N N . GLU A 1 103 ? 6.798 -3.004 -4.421 1.00 96.62 103 GLU A N 1
ATOM 794 C CA . GLU A 1 103 ? 7.856 -3.029 -3.403 1.00 96.62 103 GLU A CA 1
ATOM 795 C C . GLU A 1 103 ? 9.072 -2.197 -3.822 1.00 96.62 103 GLU A C 1
ATOM 797 O O . GLU A 1 103 ? 9.615 -1.442 -3.012 1.00 96.62 103 GLU A O 1
ATOM 802 N N . GLY A 1 104 ? 9.480 -2.302 -5.090 1.00 97.06 104 GLY A N 1
ATOM 803 C CA . GLY A 1 104 ? 10.587 -1.536 -5.651 1.00 97.06 104 GLY A CA 1
ATOM 804 C C . GLY A 1 104 ? 10.314 -0.033 -5.683 1.00 97.06 104 GLY A C 1
ATOM 805 O O . GLY A 1 104 ? 11.172 0.750 -5.272 1.00 97.06 104 GLY A O 1
ATOM 806 N N . LEU A 1 105 ? 9.113 0.373 -6.106 1.00 96.94 105 LEU A N 1
ATOM 807 C CA . LEU A 1 105 ? 8.698 1.778 -6.091 1.00 96.94 105 LEU A CA 1
ATOM 808 C C . LEU A 1 105 ? 8.624 2.315 -4.661 1.00 96.94 105 LEU A C 1
ATOM 810 O O . LEU A 1 105 ? 9.218 3.347 -4.369 1.00 96.94 105 LEU A O 1
ATOM 814 N N . THR A 1 106 ? 7.991 1.572 -3.750 1.00 97.62 106 THR A N 1
ATOM 815 C CA . THR A 1 106 ? 7.907 1.937 -2.326 1.00 97.62 106 THR A CA 1
ATOM 816 C C . THR A 1 106 ? 9.294 2.141 -1.730 1.00 97.62 106 THR A C 1
ATOM 818 O O . THR A 1 106 ? 9.540 3.132 -1.050 1.00 97.62 106 THR A O 1
ATOM 821 N N . PHE A 1 107 ? 10.237 1.246 -2.030 1.00 96.12 107 PHE A N 1
ATOM 822 C CA . PHE A 1 107 ? 11.610 1.382 -1.561 1.00 96.12 107 PHE A CA 1
ATOM 823 C C . PHE A 1 107 ? 12.305 2.638 -2.106 1.00 96.12 107 PHE A C 1
ATOM 825 O O . PHE A 1 107 ? 13.036 3.292 -1.361 1.00 96.12 107 PHE A O 1
ATOM 832 N N . LYS A 1 108 ? 12.063 3.021 -3.369 1.00 95.12 108 LYS A N 1
ATOM 833 C CA . LYS A 1 108 ? 12.556 4.302 -3.903 1.00 95.12 108 LYS A CA 1
ATOM 834 C C . LYS A 1 108 ? 11.903 5.504 -3.211 1.00 95.12 108 LYS A C 1
ATOM 836 O O . LYS A 1 108 ? 12.625 6.443 -2.892 1.00 95.12 108 LYS A O 1
ATOM 841 N N . CYS A 1 109 ? 10.602 5.462 -2.910 1.00 95.50 109 CYS A N 1
ATOM 842 C CA . CYS A 1 109 ? 9.923 6.521 -2.149 1.00 95.50 109 CYS A CA 1
ATOM 843 C C . CYS A 1 109 ? 10.536 6.702 -0.752 1.00 95.50 109 CYS A C 1
ATOM 845 O O . CYS A 1 109 ? 10.857 7.822 -0.364 1.00 95.50 109 CYS A O 1
ATOM 847 N N . ILE A 1 110 ? 10.774 5.598 -0.031 1.00 95.25 110 ILE A N 1
ATOM 848 C CA . ILE A 1 110 ? 11.446 5.608 1.278 1.00 95.25 110 ILE A CA 1
ATOM 849 C C . ILE A 1 110 ? 12.845 6.220 1.147 1.00 95.25 110 ILE A C 1
ATOM 851 O O . ILE A 1 110 ? 13.192 7.145 1.876 1.00 95.25 110 ILE A O 1
ATOM 855 N N . LYS A 1 111 ? 13.647 5.743 0.185 1.00 93.81 111 LYS A N 1
ATOM 856 C CA . LYS A 1 111 ? 14.996 6.274 -0.056 1.00 93.81 111 LYS A CA 1
ATOM 857 C C . LYS A 1 111 ? 15.001 7.769 -0.349 1.00 93.81 111 LYS A C 1
ATOM 859 O O . LYS A 1 111 ? 15.929 8.446 0.071 1.00 93.81 111 LYS A O 1
ATOM 864 N N . LEU A 1 112 ? 13.994 8.272 -1.058 1.00 93.38 112 LEU A N 1
ATOM 865 C CA . LEU A 1 112 ? 13.866 9.698 -1.331 1.00 93.38 112 LEU A CA 1
ATOM 866 C C . LEU A 1 112 ? 13.503 10.493 -0.088 1.00 93.38 112 LEU A C 1
ATOM 868 O O . LEU A 1 112 ? 14.125 11.516 0.172 1.00 93.38 112 LEU A O 1
ATOM 872 N N . GLN A 1 113 ? 12.532 10.016 0.689 1.00 91.75 113 GLN A N 1
ATOM 873 C CA . GLN A 1 113 ? 12.062 10.703 1.889 1.00 91.75 113 GLN A CA 1
ATOM 874 C C . GLN A 1 113 ? 13.183 10.955 2.907 1.00 91.75 113 GLN A C 1
ATOM 876 O O . GLN A 1 113 ? 13.187 11.992 3.562 1.00 91.75 113 GLN A O 1
ATOM 881 N N . PHE A 1 114 ? 14.136 10.027 3.015 1.00 89.62 114 PHE A N 1
ATOM 882 C CA . PHE A 1 114 ? 15.298 10.143 3.904 1.00 89.62 114 PHE A CA 1
ATOM 883 C C . PHE A 1 114 ? 16.602 10.481 3.163 1.00 89.62 114 PHE A C 1
ATOM 885 O O . PHE A 1 114 ? 17.679 10.446 3.757 1.00 89.62 114 PHE A O 1
ATOM 892 N N . GLY A 1 115 ? 16.519 10.757 1.861 1.00 87.94 115 GLY A N 1
ATOM 893 C CA . GLY A 1 115 ? 17.661 11.056 1.003 1.00 87.94 115 GLY A CA 1
ATOM 894 C C . GLY A 1 115 ? 18.080 12.522 1.074 1.00 87.94 115 GLY A C 1
ATOM 895 O O . GLY A 1 115 ? 17.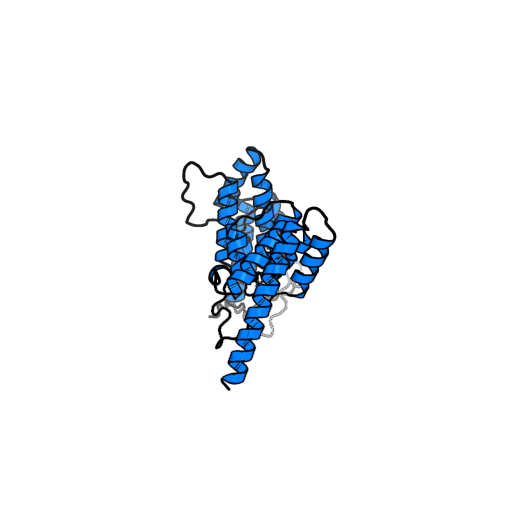304 13.393 1.462 1.00 87.94 115 GLY A O 1
ATOM 896 N N . GLY A 1 116 ? 19.323 12.796 0.674 1.00 90.00 116 GLY A N 1
ATOM 897 C CA . GLY A 1 116 ? 19.832 14.161 0.540 1.00 90.00 116 GLY A CA 1
ATOM 898 C C . GLY A 1 116 ? 19.373 14.846 -0.752 1.00 90.00 116 GLY A C 1
ATOM 899 O O . GLY A 1 116 ? 18.687 14.256 -1.589 1.00 90.00 116 GLY A O 1
ATOM 900 N N . GLU A 1 117 ? 19.815 16.089 -0.942 1.00 88.00 117 GLU A N 1
ATOM 901 C CA . GLU A 1 117 ? 19.502 16.901 -2.128 1.00 88.00 117 GLU A CA 1
ATOM 902 C C . GLU A 1 117 ? 19.934 16.227 -3.441 1.00 88.00 117 GLU A C 1
ATOM 904 O O . GLU A 1 117 ? 19.203 16.256 -4.427 1.00 88.00 117 GLU A O 1
ATOM 909 N N . GLU A 1 118 ? 21.077 15.539 -3.443 1.00 88.69 118 GLU A N 1
ATOM 910 C CA . GLU A 1 118 ? 21.557 14.773 -4.599 1.00 88.69 118 GLU A CA 1
ATOM 911 C C . GLU A 1 118 ? 20.557 13.682 -5.010 1.00 88.69 118 GLU A C 1
ATOM 913 O O . GLU A 1 118 ? 20.158 13.605 -6.169 1.00 88.69 118 GLU A O 1
ATOM 918 N N . THR A 1 119 ? 20.055 12.906 -4.043 1.00 89.88 119 THR A N 1
ATOM 919 C CA . THR A 1 119 ? 19.061 11.850 -4.291 1.00 89.88 119 THR A CA 1
ATOM 920 C C . THR A 1 119 ? 17.746 12.426 -4.823 1.00 89.88 119 THR A C 1
ATOM 922 O O . THR A 1 119 ? 17.123 11.835 -5.705 1.00 89.88 119 THR A O 1
ATOM 925 N N . GLN A 1 120 ? 17.330 13.591 -4.318 1.00 88.00 120 GLN A N 1
ATOM 926 C CA . GLN A 1 120 ? 16.149 14.309 -4.807 1.00 88.00 120 GLN A CA 1
ATOM 927 C C . GLN A 1 120 ? 16.339 14.789 -6.253 1.00 88.00 120 GLN A C 1
ATOM 929 O O . GLN A 1 120 ? 15.447 14.612 -7.083 1.00 88.00 120 GLN A O 1
ATOM 934 N N . ASN A 1 121 ? 17.508 15.344 -6.578 1.00 86.75 121 ASN A N 1
ATOM 935 C CA . ASN A 1 121 ? 17.818 15.838 -7.918 1.00 86.75 121 ASN A CA 1
ATOM 936 C C . ASN A 1 121 ? 17.894 14.706 -8.949 1.00 86.75 121 ASN A C 1
ATOM 938 O O . ASN A 1 121 ? 17.315 14.819 -10.031 1.00 86.75 121 ASN A O 1
ATOM 942 N N . GLU A 1 122 ? 18.534 13.587 -8.605 1.00 88.25 122 GLU A N 1
ATOM 943 C CA . GLU A 1 122 ? 18.574 12.396 -9.460 1.00 88.25 122 GLU A CA 1
ATOM 944 C C . GLU A 1 122 ? 17.177 11.817 -9.703 1.00 88.25 122 GLU A C 1
ATOM 946 O O . GLU A 1 122 ? 16.895 11.286 -10.784 1.00 88.25 122 GLU A O 1
ATOM 951 N N . ALA A 1 123 ? 16.274 11.933 -8.725 1.00 90.38 123 ALA A N 1
ATOM 952 C CA . ALA A 1 123 ? 14.964 11.313 -8.813 1.00 90.38 123 ALA A CA 1
ATOM 953 C C . ALA A 1 123 ? 14.058 11.884 -9.895 1.00 90.38 123 ALA A C 1
ATOM 955 O O . ALA A 1 123 ? 13.273 11.137 -10.483 1.00 90.38 123 ALA A O 1
ATOM 956 N N . TRP A 1 124 ? 14.201 13.168 -10.218 1.00 89.75 124 TRP A N 1
ATOM 957 C CA . TRP A 1 124 ? 13.424 13.792 -11.285 1.00 89.75 124 TRP A CA 1
ATOM 958 C C . TRP A 1 124 ? 13.602 13.092 -12.633 1.00 89.75 124 TRP A C 1
ATOM 960 O O . TRP A 1 124 ? 12.648 13.010 -13.405 1.00 89.75 124 TRP A O 1
ATOM 970 N N . SER A 1 125 ? 14.787 12.530 -12.895 1.00 88.75 125 SER A N 1
ATOM 971 C CA . SER A 1 125 ? 15.067 11.809 -14.140 1.00 88.75 125 SER A CA 1
ATOM 972 C C . SER A 1 125 ? 14.190 10.562 -14.303 1.00 88.75 125 SER A C 1
ATOM 974 O O . SER A 1 125 ? 13.581 10.367 -15.357 1.00 88.75 125 SER A O 1
ATOM 976 N N . TRP A 1 126 ? 14.073 9.737 -13.257 1.00 91.06 126 TRP A N 1
ATOM 977 C CA . TRP A 1 126 ? 13.261 8.525 -13.311 1.00 91.06 126 TRP A CA 1
ATOM 978 C C . TRP A 1 126 ? 11.776 8.837 -13.107 1.00 91.06 126 TRP A C 1
ATOM 980 O O . TRP A 1 126 ? 10.941 8.198 -13.737 1.00 91.06 126 TRP A O 1
ATOM 990 N N . LEU A 1 127 ? 11.409 9.850 -12.316 1.00 91.25 127 LEU A N 1
ATOM 991 C CA . LEU A 1 127 ? 10.013 10.289 -12.185 1.00 91.25 127 LEU A CA 1
ATOM 992 C C . LEU A 1 127 ? 9.442 10.755 -13.529 1.00 91.25 127 LEU A C 1
ATOM 994 O O . LEU A 1 127 ? 8.355 10.331 -13.915 1.00 91.25 127 LEU A O 1
ATOM 998 N N . ALA A 1 128 ? 10.207 11.547 -14.288 1.00 87.75 128 ALA A N 1
ATOM 999 C CA . ALA A 1 128 ? 9.819 11.983 -15.628 1.00 87.75 128 ALA A CA 1
ATOM 1000 C C . ALA A 1 128 ? 9.653 10.814 -16.618 1.00 87.75 128 ALA A C 1
ATOM 1002 O O . ALA A 1 128 ? 8.860 10.905 -17.556 1.00 87.75 128 ALA A O 1
ATOM 1003 N N . ALA A 1 129 ? 10.370 9.707 -16.406 1.00 88.31 129 ALA A N 1
ATOM 1004 C CA . ALA A 1 129 ? 10.257 8.504 -17.226 1.00 88.31 129 ALA A CA 1
ATOM 1005 C C . ALA A 1 129 ? 8.982 7.679 -16.946 1.00 88.31 129 ALA A C 1
ATOM 1007 O O . ALA A 1 129 ? 8.624 6.841 -17.769 1.00 88.31 129 ALA A O 1
ATOM 1008 N N . ASN A 1 130 ? 8.286 7.916 -15.824 1.00 88.00 130 ASN A N 1
ATOM 1009 C CA . ASN A 1 130 ? 7.086 7.175 -15.397 1.00 88.00 130 ASN A CA 1
ATOM 1010 C C . ASN A 1 130 ? 5.803 7.997 -15.537 1.00 88.00 130 ASN A C 1
ATOM 1012 O O . ASN A 1 130 ? 5.009 8.111 -14.604 1.00 88.00 130 ASN A O 1
ATOM 1016 N N . GLN A 1 131 ? 5.665 8.638 -16.695 1.00 70.44 131 GLN A N 1
ATOM 1017 C CA . GLN A 1 131 ? 4.652 9.637 -17.010 1.00 70.44 131 GLN A CA 1
ATOM 1018 C C . GLN A 1 131 ? 3.243 9.267 -16.515 1.00 70.44 131 GLN A C 1
ATOM 1020 O O . GLN A 1 131 ? 2.448 8.625 -17.202 1.00 70.44 131 GLN A O 1
ATOM 1025 N N . LEU A 1 132 ? 2.856 9.837 -15.378 1.00 53.56 132 LEU A N 1
ATOM 1026 C CA . LEU A 1 132 ? 1.469 10.201 -15.144 1.00 53.56 132 LEU A CA 1
ATOM 1027 C C . LEU A 1 132 ? 1.243 11.545 -15.815 1.00 53.56 132 LEU A C 1
ATOM 1029 O O . LEU A 1 132 ? 1.848 12.549 -15.442 1.00 53.56 132 LEU A O 1
ATOM 1033 N N . SER A 1 133 ? 0.328 11.592 -16.774 1.00 48.56 133 SER A N 1
ATOM 1034 C CA . SER A 1 133 ? -0.094 12.811 -17.470 1.00 48.56 133 SER A CA 1
ATOM 1035 C C . SER A 1 133 ? -0.813 13.836 -16.568 1.00 48.56 133 SER A C 1
ATOM 1037 O O . SER A 1 133 ? -1.616 14.625 -17.058 1.00 48.56 133 SER A O 1
ATOM 1039 N N . SER A 1 134 ? -0.577 13.831 -15.254 1.00 49.22 134 SER A N 1
ATOM 1040 C CA . SER A 1 134 ? -1.181 14.756 -14.294 1.00 49.22 134 SER A CA 1
ATOM 1041 C C . SER A 1 134 ? -0.168 15.427 -13.370 1.00 49.22 134 SER A C 1
ATOM 1043 O O . SER A 1 134 ? -0.582 15.977 -12.345 1.00 49.22 134 SER A O 1
ATOM 1045 N N . VAL A 1 135 ? 1.133 15.404 -13.692 1.00 48.44 135 VAL A N 1
ATOM 1046 C CA . VAL A 1 135 ? 2.113 16.194 -12.939 1.00 48.44 135 VAL A CA 1
ATOM 1047 C C . VAL A 1 135 ? 1.894 17.672 -13.235 1.00 48.44 135 VAL A C 1
ATOM 1049 O O . VAL A 1 135 ? 2.534 18.277 -14.092 1.00 48.44 135 VAL A O 1
ATOM 1052 N N . VAL A 1 136 ? 0.947 18.268 -12.511 1.00 48.81 136 VAL A N 1
ATOM 1053 C CA . VAL A 1 136 ? 0.955 19.702 -12.268 1.00 48.81 136 VAL A CA 1
ATOM 1054 C C . VAL A 1 136 ? 2.223 19.933 -11.465 1.00 48.81 136 VAL A C 1
ATOM 1056 O O . VAL A 1 136 ? 2.285 19.590 -10.285 1.00 48.81 136 VAL A O 1
ATOM 1059 N N . ASN A 1 137 ? 3.251 20.440 -12.139 1.00 49.59 137 ASN A N 1
ATOM 1060 C CA . ASN A 1 137 ? 4.437 20.986 -11.505 1.00 49.59 137 ASN A CA 1
ATOM 1061 C C . ASN A 1 137 ? 4.004 22.271 -10.781 1.00 49.59 137 ASN A C 1
ATOM 1063 O O . ASN A 1 137 ? 4.155 23.385 -11.285 1.00 49.59 137 ASN A O 1
ATOM 1067 N N . THR A 1 138 ? 3.320 22.114 -9.648 1.00 53.03 138 THR A N 1
ATOM 1068 C CA . THR A 1 138 ? 3.130 23.204 -8.699 1.00 53.03 138 THR A CA 1
ATOM 1069 C C . THR A 1 138 ? 4.503 23.501 -8.120 1.00 53.03 138 THR A C 1
ATOM 1071 O O . THR A 1 138 ? 5.195 22.575 -7.710 1.00 53.03 138 THR A O 1
ATOM 1074 N N . LYS A 1 139 ? 4.907 24.775 -8.109 1.00 57.59 139 LYS A N 1
ATOM 1075 C CA . LYS A 1 139 ? 6.267 25.264 -7.803 1.00 57.59 139 LYS A CA 1
ATOM 1076 C C . LYS A 1 139 ? 6.822 24.904 -6.401 1.00 57.59 139 LYS A C 1
ATOM 1078 O O . LYS A 1 139 ? 7.840 25.458 -6.010 1.00 57.59 139 LYS A O 1
ATOM 1083 N N . GLU A 1 140 ? 6.177 24.007 -5.657 1.00 65.12 140 GLU A N 1
ATOM 1084 C CA . GLU A 1 140 ? 6.431 23.709 -4.242 1.00 65.12 140 GLU A CA 1
ATOM 1085 C C . GLU A 1 140 ? 6.489 22.201 -3.906 1.00 65.12 140 GLU A C 1
ATOM 1087 O O . GLU A 1 140 ? 6.608 21.853 -2.737 1.00 65.12 140 GLU A O 1
ATOM 1092 N N . SER A 1 141 ? 6.401 21.284 -4.879 1.00 78.00 141 SER A N 1
ATOM 1093 C CA . SER A 1 141 ? 6.405 19.833 -4.598 1.00 78.00 141 SER A CA 1
ATOM 1094 C C . SER A 1 141 ? 7.812 19.228 -4.689 1.00 78.00 141 SER A C 1
ATOM 1096 O O . SER A 1 141 ? 8.503 19.425 -5.689 1.00 78.00 141 SER A O 1
ATOM 1098 N N . SER A 1 142 ? 8.238 18.474 -3.668 1.00 88.56 142 SER A N 1
ATOM 1099 C CA . SER A 1 142 ? 9.526 17.760 -3.687 1.00 88.56 142 SER A CA 1
ATOM 1100 C C . SER A 1 142 ? 9.469 16.499 -4.565 1.00 88.56 142 SER A C 1
ATOM 1102 O O . SER A 1 142 ? 8.387 15.993 -4.878 1.00 88.56 142 SER A O 1
ATOM 1104 N N . ALA A 1 143 ? 10.626 15.935 -4.939 1.00 89.75 143 ALA A N 1
ATOM 1105 C CA . ALA A 1 143 ? 10.653 14.685 -5.708 1.00 89.75 143 ALA A CA 1
ATOM 1106 C C . ALA A 1 143 ? 10.096 13.507 -4.888 1.00 89.75 143 ALA A C 1
ATOM 1108 O O . ALA A 1 143 ? 9.484 12.594 -5.443 1.00 89.75 143 ALA A O 1
ATOM 1109 N N . ALA A 1 144 ? 10.254 13.540 -3.559 1.00 92.25 144 ALA A N 1
ATOM 1110 C CA . ALA A 1 144 ? 9.608 12.583 -2.664 1.00 92.25 144 ALA A CA 1
ATOM 1111 C C . ALA A 1 144 ? 8.075 12.664 -2.750 1.00 92.25 144 ALA A C 1
ATOM 1113 O O . ALA A 1 144 ? 7.429 11.626 -2.892 1.00 92.25 144 ALA A O 1
ATOM 1114 N N . ASP A 1 145 ? 7.495 13.869 -2.718 1.00 90.50 145 ASP A N 1
ATOM 1115 C CA . ASP A 1 145 ? 6.039 14.054 -2.816 1.00 90.50 145 ASP A CA 1
ATOM 1116 C C . ASP A 1 145 ? 5.496 13.502 -4.138 1.00 90.50 145 ASP A C 1
ATOM 1118 O O . ASP A 1 145 ? 4.477 12.805 -4.164 1.00 90.50 145 ASP A O 1
ATOM 1122 N N . GLU A 1 146 ? 6.218 13.747 -5.234 1.00 90.56 146 GLU A N 1
ATOM 1123 C CA . GLU A 1 146 ? 5.853 13.213 -6.542 1.00 90.56 146 GLU A CA 1
ATOM 1124 C C . GLU A 1 146 ? 5.946 11.685 -6.590 1.00 90.56 146 GLU A C 1
ATOM 1126 O O . GLU A 1 146 ? 5.053 11.025 -7.122 1.00 90.56 146 GLU A O 1
ATOM 1131 N N . ALA A 1 147 ? 6.982 11.099 -5.986 1.00 93.25 147 ALA A N 1
ATOM 1132 C CA . ALA A 1 147 ? 7.135 9.650 -5.907 1.00 93.25 147 ALA A CA 1
ATOM 1133 C C . ALA A 1 147 ? 5.990 8.993 -5.112 1.00 93.25 147 ALA A C 1
ATOM 1135 O O . ALA A 1 147 ? 5.456 7.957 -5.522 1.00 93.25 147 ALA A O 1
ATOM 1136 N N . TRP A 1 148 ? 5.552 9.607 -4.008 1.00 93.88 148 TRP A N 1
ATOM 1137 C CA . TRP A 1 148 ? 4.387 9.138 -3.250 1.00 93.88 148 TRP A CA 1
ATOM 1138 C C . TRP A 1 148 ? 3.087 9.266 -4.042 1.00 93.88 148 TRP A C 1
ATOM 1140 O O . TRP A 1 148 ? 2.260 8.348 -4.016 1.00 93.88 148 TRP A O 1
ATOM 1150 N N . ARG A 1 149 ? 2.912 10.364 -4.785 1.00 92.00 149 ARG A N 1
ATOM 1151 C CA . ARG A 1 149 ? 1.761 10.554 -5.675 1.00 92.00 149 ARG A CA 1
ATOM 1152 C C . ARG A 1 149 ? 1.739 9.513 -6.792 1.00 92.00 149 ARG A C 1
ATOM 1154 O O . ARG A 1 149 ? 0.680 8.950 -7.080 1.00 92.00 149 ARG A O 1
ATOM 1161 N N . LEU A 1 150 ? 2.904 9.200 -7.354 1.00 92.62 150 LEU A N 1
ATOM 1162 C CA . LEU A 1 150 ? 3.077 8.146 -8.346 1.00 92.62 150 LEU A CA 1
ATOM 1163 C C . LEU A 1 150 ? 2.644 6.786 -7.789 1.00 92.62 150 LEU A C 1
ATOM 1165 O O . LEU A 1 150 ? 1.784 6.132 -8.380 1.00 92.62 150 LEU A O 1
ATOM 1169 N N . LEU A 1 151 ? 3.148 6.402 -6.611 1.00 95.19 151 LEU A N 1
ATOM 1170 C CA . LEU A 1 151 ? 2.770 5.153 -5.941 1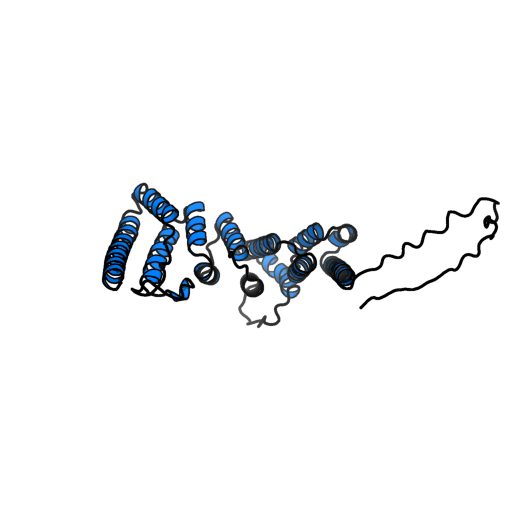.00 95.19 151 LEU A CA 1
ATOM 1171 C C . LEU A 1 151 ? 1.258 5.062 -5.684 1.00 95.19 151 LEU A C 1
ATOM 1173 O O . LEU A 1 151 ? 0.643 4.035 -5.977 1.00 95.19 151 LEU A O 1
ATOM 1177 N N . SER A 1 152 ? 0.655 6.142 -5.181 1.00 94.06 152 SER A N 1
ATOM 1178 C CA . SER A 1 152 ? -0.789 6.222 -4.937 1.00 94.06 152 SER A CA 1
ATOM 1179 C C . SER A 1 152 ? -1.596 6.017 -6.224 1.00 94.06 152 SER A C 1
ATOM 1181 O O . SER A 1 152 ? -2.518 5.199 -6.271 1.00 94.06 152 SER A O 1
ATOM 1183 N N . SER A 1 153 ? -1.192 6.672 -7.315 1.00 92.50 153 SER A N 1
ATOM 1184 C CA . SER A 1 153 ? -1.862 6.523 -8.610 1.00 92.50 153 SER A CA 1
ATOM 1185 C C . SER A 1 153 ? -1.776 5.095 -9.169 1.00 92.50 153 SER A C 1
ATOM 1187 O O . SER A 1 153 ? -2.739 4.599 -9.753 1.00 92.50 153 SER A O 1
ATOM 1189 N N . TYR A 1 154 ? -0.646 4.407 -8.971 1.00 93.88 154 TYR A N 1
ATOM 1190 C CA . TYR A 1 154 ? -0.459 3.042 -9.447 1.00 93.88 154 TYR A CA 1
ATOM 1191 C C . TYR A 1 154 ? -1.314 2.064 -8.652 1.00 93.88 154 TYR A C 1
ATOM 1193 O O . TYR A 1 154 ? -1.930 1.179 -9.243 1.00 93.88 154 TYR A O 1
ATOM 1201 N N . LEU A 1 155 ? -1.406 2.236 -7.331 1.00 93.50 155 LEU A N 1
ATOM 1202 C CA . LEU A 1 155 ? -2.292 1.421 -6.498 1.00 93.50 155 LEU A CA 1
ATOM 1203 C C . LEU A 1 155 ? -3.761 1.579 -6.908 1.00 93.50 155 LEU A C 1
ATOM 1205 O O . LEU A 1 155 ? -4.495 0.592 -6.923 1.00 93.50 155 LEU A O 1
ATOM 1209 N N . LEU A 1 156 ? -4.172 2.791 -7.298 1.00 91.50 156 LEU A N 1
ATOM 1210 C CA . LEU A 1 156 ? -5.517 3.050 -7.811 1.00 91.50 156 LEU A CA 1
ATOM 1211 C C . LEU A 1 156 ? -5.743 2.444 -9.205 1.00 91.50 156 LEU A C 1
ATOM 1213 O O . LEU A 1 156 ? -6.808 1.894 -9.477 1.00 91.50 156 LEU A O 1
ATOM 1217 N N . ARG A 1 157 ? -4.747 2.536 -10.094 1.00 91.56 157 ARG A N 1
ATOM 1218 C CA . ARG A 1 157 ? -4.830 2.037 -11.476 1.00 91.56 157 ARG A CA 1
ATOM 1219 C C . ARG A 1 157 ? -4.799 0.511 -11.565 1.00 91.56 157 ARG A C 1
ATOM 1221 O O . ARG A 1 157 ? -5.382 -0.050 -12.490 1.00 91.56 157 ARG A O 1
ATOM 1228 N N . TYR A 1 158 ? -4.136 -0.152 -10.618 1.00 91.44 158 TYR A N 1
ATOM 1229 C CA . TYR A 1 158 ? -3.993 -1.608 -10.571 1.00 91.44 158 TYR A CA 1
ATOM 1230 C C . TYR A 1 158 ? -4.571 -2.178 -9.266 1.00 91.44 158 TYR A C 1
ATOM 1232 O O . TYR A 1 158 ? -3.815 -2.654 -8.407 1.00 91.44 158 TYR A O 1
ATOM 1240 N N . PRO A 1 159 ? -5.907 -2.153 -9.093 1.00 88.06 159 PRO A N 1
ATOM 1241 C CA . PRO A 1 159 ? -6.541 -2.736 -7.922 1.00 88.06 159 PRO A CA 1
ATOM 1242 C C . PRO A 1 159 ? -6.359 -4.258 -7.916 1.00 88.06 159 PRO A C 1
ATOM 1244 O O . PRO A 1 159 ? -6.332 -4.912 -8.958 1.00 88.06 159 PRO A O 1
ATOM 1247 N N . CYS A 1 160 ? -6.262 -4.836 -6.723 1.00 87.12 160 CYS A N 1
ATOM 1248 C CA . CYS A 1 160 ? -6.241 -6.281 -6.532 1.00 87.12 160 CYS A CA 1
ATOM 1249 C C . CYS A 1 160 ? -7.358 -6.655 -5.561 1.00 87.12 160 CYS A C 1
ATOM 1251 O O . CYS A 1 160 ? -7.445 -6.060 -4.487 1.00 87.12 160 CYS A O 1
ATOM 1253 N N . ALA A 1 161 ? -8.199 -7.627 -5.924 1.00 80.94 161 ALA A N 1
ATOM 1254 C CA . ALA A 1 161 ? -9.394 -7.980 -5.152 1.00 80.94 161 ALA A CA 1
ATOM 1255 C C . ALA A 1 161 ? -9.087 -8.387 -3.699 1.00 80.94 161 ALA A C 1
ATOM 1257 O O . ALA A 1 161 ? -9.881 -8.135 -2.806 1.00 80.94 161 ALA A O 1
ATOM 1258 N N . ASN A 1 162 ? -7.918 -8.985 -3.457 1.00 83.12 162 ASN A N 1
ATOM 1259 C CA . ASN A 1 162 ? -7.450 -9.397 -2.130 1.00 83.12 162 ASN A CA 1
ATOM 1260 C C . ASN A 1 162 ? -6.582 -8.329 -1.426 1.00 83.12 162 ASN A C 1
ATOM 1262 O O . ASN A 1 162 ? -5.920 -8.631 -0.435 1.00 83.12 162 ASN A O 1
ATOM 1266 N N . GLY A 1 163 ? -6.473 -7.120 -1.990 1.00 88.75 163 GLY A N 1
ATOM 1267 C CA . GLY A 1 163 ? -5.644 -6.042 -1.452 1.00 88.75 163 GLY A CA 1
ATOM 1268 C C . GLY A 1 163 ? -4.133 -6.305 -1.455 1.00 88.75 163 GLY A C 1
ATOM 1269 O O . GLY A 1 163 ? -3.394 -5.575 -0.798 1.00 88.75 163 GLY A O 1
ATOM 1270 N N . GLN A 1 164 ? -3.634 -7.307 -2.191 1.00 93.50 164 GLN A N 1
ATOM 1271 C CA . GLN A 1 164 ? -2.229 -7.736 -2.137 1.00 93.50 164 GLN A CA 1
ATOM 1272 C C . GLN A 1 164 ? -1.222 -6.614 -2.416 1.00 93.50 164 GLN A C 1
ATOM 1274 O O . GLN A 1 164 ? -0.207 -6.546 -1.725 1.00 93.50 164 GLN A O 1
ATOM 1279 N N . HIS A 1 165 ? -1.499 -5.727 -3.377 1.00 94.44 165 HIS A N 1
ATOM 1280 C CA . HIS A 1 165 ? -0.603 -4.607 -3.690 1.00 94.44 165 HIS A CA 1
ATOM 1281 C C . HIS A 1 165 ? -0.510 -3.609 -2.527 1.00 94.44 165 HIS A C 1
ATOM 1283 O O . HIS A 1 165 ? 0.576 -3.184 -2.160 1.00 94.44 165 HIS A O 1
ATOM 1289 N N . HIS A 1 166 ? -1.631 -3.287 -1.879 1.00 95.12 166 HIS A N 1
ATOM 1290 C CA . HIS A 1 166 ? -1.617 -2.433 -0.689 1.00 95.12 166 HIS A CA 1
ATOM 1291 C C . HIS A 1 166 ? -0.866 -3.116 0.455 1.00 95.12 166 HIS A C 1
ATOM 1293 O O . HIS A 1 166 ? -0.018 -2.503 1.099 1.00 95.12 166 HIS A O 1
ATOM 1299 N N . ARG A 1 167 ? -1.126 -4.411 0.664 1.00 95.38 167 ARG A N 1
ATOM 1300 C CA . ARG A 1 167 ? -0.474 -5.207 1.704 1.00 95.38 167 ARG A CA 1
ATOM 1301 C C . ARG A 1 167 ? 1.043 -5.251 1.545 1.00 95.38 167 ARG A C 1
ATOM 1303 O O . ARG A 1 167 ? 1.735 -5.105 2.548 1.00 95.38 167 ARG A O 1
ATOM 1310 N N . CYS A 1 168 ? 1.567 -5.442 0.329 1.00 95.62 168 CYS A N 1
ATOM 1311 C CA . CYS A 1 168 ? 3.018 -5.477 0.123 1.00 95.62 168 CYS A CA 1
ATOM 1312 C C . CYS A 1 168 ? 3.661 -4.107 0.370 1.00 95.62 168 CYS A C 1
ATOM 1314 O O . CYS A 1 168 ? 4.688 -4.041 1.041 1.00 95.62 168 CYS A O 1
ATOM 1316 N N . VAL A 1 169 ? 3.017 -3.018 -0.069 1.00 97.25 169 VAL A N 1
ATOM 1317 C CA . VAL A 1 169 ? 3.468 -1.643 0.201 1.00 97.25 169 VAL A CA 1
ATOM 1318 C C . VAL A 1 169 ? 3.496 -1.373 1.705 1.00 97.25 169 VAL A C 1
ATOM 1320 O O . VAL A 1 169 ? 4.530 -0.973 2.229 1.00 97.25 169 VAL A O 1
ATOM 1323 N N . ILE A 1 170 ? 2.402 -1.653 2.420 1.00 97.00 170 ILE A N 1
ATOM 1324 C CA . ILE A 1 170 ? 2.308 -1.456 3.876 1.00 97.00 170 ILE A CA 1
ATOM 1325 C C . ILE A 1 170 ? 3.375 -2.278 4.600 1.00 97.00 170 ILE A C 1
ATOM 1327 O O . ILE A 1 170 ? 4.129 -1.733 5.399 1.00 97.00 170 ILE A O 1
ATOM 1331 N N . ASN A 1 171 ? 3.488 -3.571 4.290 1.00 96.56 171 ASN A N 1
ATOM 1332 C CA . ASN A 1 171 ? 4.488 -4.440 4.904 1.00 96.56 171 ASN A CA 1
ATOM 1333 C C . ASN A 1 171 ? 5.913 -3.915 4.669 1.00 96.56 171 ASN A C 1
ATOM 1335 O O . ASN A 1 171 ? 6.735 -3.926 5.582 1.00 96.56 171 ASN A O 1
ATOM 1339 N N . LYS A 1 172 ? 6.195 -3.407 3.461 1.00 96.62 172 LYS A N 1
ATOM 1340 C CA . LYS A 1 172 ? 7.487 -2.802 3.134 1.00 96.62 172 LYS A CA 1
ATOM 1341 C C . LYS A 1 172 ? 7.741 -1.547 3.971 1.00 96.62 172 LYS A C 1
ATOM 1343 O O . LYS A 1 172 ? 8.812 -1.446 4.561 1.00 96.62 172 LYS A O 1
ATOM 1348 N N . LEU A 1 173 ? 6.775 -0.635 4.077 1.00 97.06 173 LEU A N 1
ATOM 1349 C CA . LEU A 1 173 ? 6.896 0.583 4.889 1.00 97.06 173 LEU A CA 1
ATOM 1350 C C . LEU A 1 173 ? 7.178 0.268 6.357 1.00 97.06 173 LEU A C 1
ATOM 1352 O O . LEU A 1 173 ? 8.159 0.761 6.913 1.00 97.06 173 LEU A O 1
ATOM 1356 N N . LEU A 1 174 ? 6.377 -0.622 6.944 1.00 96.38 174 LEU A N 1
ATOM 1357 C CA . LEU A 1 174 ? 6.521 -1.022 8.340 1.00 96.38 174 LEU A CA 1
ATOM 1358 C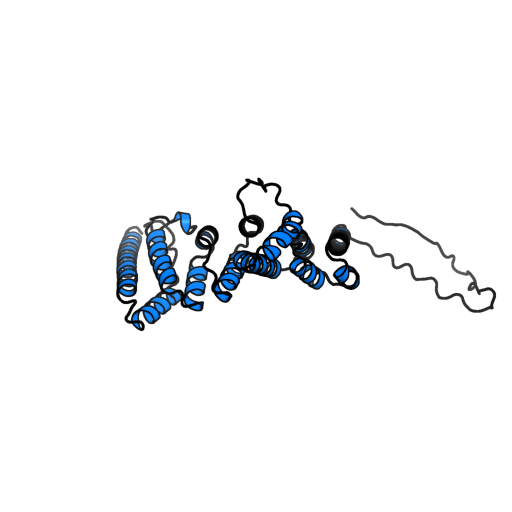 C . LEU A 1 174 ? 7.858 -1.731 8.596 1.00 96.38 174 LEU A C 1
ATOM 1360 O O . LEU A 1 174 ? 8.521 -1.436 9.585 1.00 96.38 174 LEU A O 1
ATOM 1364 N N . SER A 1 175 ? 8.328 -2.571 7.663 1.00 96.44 175 SER A N 1
ATOM 1365 C CA . SER A 1 175 ? 9.649 -3.219 7.763 1.00 96.44 175 SER A CA 1
ATOM 1366 C C . SER A 1 175 ? 10.830 -2.245 7.750 1.00 96.44 175 SER A C 1
ATOM 1368 O O . SER A 1 175 ? 11.914 -2.588 8.213 1.00 96.44 175 SER A O 1
ATOM 1370 N N . HIS A 1 176 ? 10.623 -1.033 7.233 1.00 95.31 176 HIS A N 1
ATOM 1371 C CA . HIS A 1 176 ? 11.606 0.047 7.232 1.00 95.31 176 HIS A CA 1
ATOM 1372 C C . HIS A 1 176 ? 11.353 1.080 8.345 1.00 95.31 176 HIS A C 1
ATOM 1374 O O . HIS A 1 176 ? 12.051 2.089 8.392 1.00 95.31 176 HIS A O 1
ATOM 1380 N N . GLY A 1 177 ? 10.375 0.849 9.230 1.00 93.62 177 GLY A N 1
ATOM 1381 C CA . GLY A 1 177 ? 10.032 1.767 10.319 1.00 93.62 177 GLY A CA 1
ATOM 1382 C C . GLY A 1 177 ? 9.425 3.092 9.848 1.00 93.62 177 GLY A C 1
ATOM 1383 O O . GLY A 1 177 ? 9.495 4.087 10.565 1.00 93.62 177 GLY A O 1
ATOM 1384 N N . VAL A 1 178 ? 8.861 3.130 8.638 1.00 94.69 178 VAL A N 1
ATOM 1385 C CA . VAL A 1 178 ? 8.264 4.342 8.063 1.00 94.69 178 VAL A CA 1
ATOM 1386 C C . VAL A 1 178 ? 6.779 4.395 8.424 1.00 94.69 178 VAL A C 1
ATOM 1388 O O . VAL A 1 178 ? 6.074 3.406 8.192 1.00 94.69 178 VAL A O 1
ATOM 1391 N N . PRO A 1 179 ? 6.270 5.521 8.962 1.00 93.06 179 PRO A N 1
ATOM 1392 C CA . PRO A 1 179 ? 4.851 5.659 9.260 1.00 93.06 179 PRO A CA 1
ATOM 1393 C C . PRO A 1 179 ? 4.015 5.563 7.980 1.00 93.06 179 PRO A C 1
ATOM 1395 O O . PRO A 1 179 ? 4.411 6.030 6.910 1.00 93.06 179 PRO A O 1
ATOM 1398 N N . LEU A 1 180 ? 2.841 4.944 8.088 1.00 94.81 180 LEU A N 1
ATOM 1399 C CA . LEU A 1 180 ? 1.953 4.755 6.945 1.00 94.81 180 LEU A CA 1
ATOM 1400 C C . LEU A 1 180 ? 1.256 6.075 6.577 1.00 94.81 180 LEU A C 1
ATOM 1402 O O . LEU A 1 180 ? 0.669 6.699 7.458 1.00 94.81 180 LEU A O 1
ATOM 1406 N N . PRO A 1 181 ? 1.239 6.477 5.294 1.00 94.75 181 PRO A N 1
ATOM 1407 C CA . PRO A 1 181 ? 0.458 7.631 4.861 1.00 94.75 181 PRO A CA 1
ATOM 1408 C C . PRO A 1 181 ? -1.053 7.426 5.053 1.00 94.75 181 PRO A C 1
ATOM 1410 O O . PRO A 1 181 ? -1.584 6.361 4.726 1.00 94.75 181 PRO A O 1
ATOM 1413 N N . ASP A 1 182 ? -1.772 8.473 5.466 1.00 93.38 182 ASP A N 1
ATOM 1414 C CA . ASP A 1 182 ? -3.222 8.413 5.726 1.00 93.38 182 ASP A CA 1
ATOM 1415 C C . ASP A 1 182 ? -4.034 7.933 4.521 1.00 93.38 182 ASP A C 1
ATOM 1417 O O . ASP A 1 182 ? -4.981 7.154 4.655 1.00 93.38 182 ASP A O 1
ATOM 1421 N N . TRP A 1 183 ? -3.651 8.367 3.317 1.00 94.00 183 TRP A N 1
ATOM 1422 C CA . TRP A 1 183 ? -4.318 7.955 2.083 1.00 94.00 183 TRP A CA 1
ATOM 1423 C C . TRP A 1 183 ? -4.214 6.439 1.856 1.00 94.00 183 TRP A C 1
ATOM 1425 O O . TRP A 1 183 ? -5.156 5.834 1.342 1.00 94.00 183 TRP A O 1
ATOM 1435 N N . LEU A 1 184 ? -3.105 5.817 2.270 1.00 95.50 184 LEU A N 1
ATOM 1436 C CA . LEU A 1 184 ? -2.858 4.386 2.106 1.00 95.50 184 LEU A CA 1
ATOM 1437 C C . LEU A 1 184 ? -3.675 3.582 3.116 1.00 95.50 184 LEU A C 1
ATOM 1439 O O . LEU A 1 184 ? -4.324 2.605 2.736 1.00 95.50 184 LEU A O 1
ATOM 1443 N N . ILE A 1 185 ? -3.694 4.031 4.376 1.00 95.06 185 ILE A N 1
ATOM 1444 C CA . ILE A 1 185 ? -4.529 3.450 5.434 1.00 95.06 185 ILE A CA 1
ATOM 1445 C C . ILE A 1 185 ? -5.997 3.505 5.010 1.00 95.06 185 ILE A C 1
ATOM 1447 O O . ILE A 1 185 ? -6.683 2.485 5.019 1.00 95.06 185 ILE A O 1
ATOM 1451 N N . LYS A 1 186 ? -6.472 4.680 4.583 1.00 93.06 186 LYS A N 1
ATOM 1452 C CA . LYS A 1 186 ? -7.855 4.887 4.143 1.00 93.06 186 LYS A CA 1
ATOM 1453 C C . LYS A 1 186 ? -8.225 3.988 2.965 1.00 93.06 186 LYS A C 1
ATOM 1455 O O . LYS A 1 186 ? -9.286 3.373 2.990 1.00 93.06 186 LYS A O 1
ATOM 1460 N N . SER A 1 187 ? -7.357 3.897 1.956 1.00 91.88 187 SER A N 1
ATOM 1461 C CA . SER A 1 187 ? -7.582 3.026 0.797 1.00 91.88 187 SER A CA 1
ATOM 1462 C C . SER A 1 187 ? -7.687 1.558 1.218 1.00 91.88 187 SER A C 1
ATOM 1464 O O . SER A 1 187 ? -8.615 0.857 0.825 1.00 91.88 187 SER A O 1
ATOM 1466 N N . TYR A 1 188 ? -6.779 1.093 2.082 1.00 92.81 188 TYR A N 1
ATOM 1467 C CA . TYR A 1 188 ? -6.728 -0.312 2.478 1.00 92.81 188 TYR A CA 1
ATOM 1468 C C . TYR A 1 188 ? -7.807 -0.713 3.494 1.00 92.81 188 TYR A C 1
ATOM 1470 O O . TYR A 1 188 ? -8.282 -1.846 3.436 1.00 92.81 188 TYR A O 1
ATOM 1478 N N . LYS A 1 189 ? -8.266 0.208 4.359 1.00 92.19 189 LYS A N 1
ATOM 1479 C CA . LYS A 1 189 ? -9.434 0.004 5.242 1.00 92.19 189 LYS A CA 1
ATOM 1480 C C . LYS A 1 189 ? -10.677 -0.410 4.447 1.00 92.19 189 LYS A C 1
ATOM 1482 O O . LYS A 1 189 ? -11.393 -1.307 4.877 1.00 92.19 189 LYS A O 1
ATOM 1487 N N . GLY A 1 190 ? -10.890 0.194 3.275 1.00 87.81 190 GLY A N 1
ATOM 1488 C CA . GLY A 1 190 ? -11.998 -0.144 2.378 1.00 87.81 190 GLY A CA 1
ATOM 1489 C C . GLY A 1 190 ? -11.852 -1.482 1.644 1.00 87.81 190 GLY A C 1
ATOM 1490 O O . GLY A 1 190 ? -12.821 -1.945 1.052 1.00 87.81 190 GLY A O 1
ATOM 1491 N N . VAL A 1 191 ? -10.662 -2.093 1.663 1.00 88.50 191 VAL A N 1
ATOM 1492 C CA . VAL A 1 191 ? -10.370 -3.359 0.973 1.00 88.50 191 VAL A CA 1
ATOM 1493 C C . VAL A 1 191 ? -10.307 -4.524 1.958 1.00 88.50 191 VAL A C 1
ATOM 1495 O O . VAL A 1 191 ? -11.002 -5.518 1.767 1.00 88.50 191 VAL A O 1
ATOM 1498 N N . ASP A 1 192 ? -9.475 -4.426 3.000 1.00 90.44 192 ASP A N 1
ATOM 1499 C CA . ASP A 1 192 ? -9.289 -5.490 3.991 1.00 90.44 192 ASP A CA 1
ATOM 1500 C C . ASP A 1 192 ? -8.746 -4.951 5.332 1.00 90.44 192 ASP A C 1
ATOM 1502 O O . ASP A 1 192 ? -7.548 -5.008 5.642 1.00 90.44 192 ASP A O 1
ATOM 1506 N N . ALA A 1 193 ? -9.656 -4.451 6.171 1.00 91.69 193 ALA A N 1
ATOM 1507 C CA . ALA A 1 193 ? -9.332 -3.966 7.513 1.00 91.69 193 ALA A CA 1
ATOM 1508 C C . ALA A 1 193 ? -8.818 -5.069 8.460 1.00 91.69 193 ALA A C 1
ATOM 1510 O O . ALA A 1 193 ? -7.998 -4.796 9.337 1.00 91.69 193 ALA A O 1
ATOM 1511 N N . ALA A 1 194 ? -9.241 -6.325 8.277 1.00 91.31 194 ALA A N 1
ATOM 1512 C CA . ALA A 1 194 ? -8.771 -7.440 9.100 1.00 91.31 194 ALA A CA 1
ATOM 1513 C C . ALA A 1 194 ? -7.297 -7.765 8.816 1.00 91.31 194 ALA A C 1
ATOM 1515 O O . ALA A 1 194 ? -6.512 -8.028 9.729 1.00 91.31 194 ALA A O 1
ATOM 1516 N N . SER A 1 195 ? -6.884 -7.716 7.549 1.00 92.81 195 SER A N 1
ATOM 1517 C CA . SER A 1 195 ? -5.473 -7.815 7.180 1.00 92.81 195 SER A CA 1
ATOM 1518 C C . SER A 1 195 ? -4.652 -6.634 7.677 1.00 92.81 195 SER A C 1
ATOM 1520 O O . SER A 1 195 ? -3.511 -6.846 8.081 1.00 92.81 195 SER A O 1
ATOM 1522 N N . LEU A 1 196 ? -5.202 -5.417 7.684 1.00 94.94 196 LEU A N 1
ATOM 1523 C CA . LEU A 1 196 ? -4.515 -4.258 8.259 1.00 94.94 196 LEU A CA 1
ATOM 1524 C C . LEU A 1 196 ? -4.261 -4.432 9.762 1.00 94.94 196 LEU A C 1
ATOM 1526 O O . LEU A 1 196 ? -3.143 -4.202 10.211 1.00 94.94 196 LEU A O 1
ATOM 1530 N N . LEU A 1 197 ? -5.255 -4.916 10.516 1.00 95.62 197 LEU A N 1
ATOM 1531 C CA . LEU A 1 197 ? -5.101 -5.205 11.944 1.00 95.62 197 LEU A CA 1
ATOM 1532 C C . LEU A 1 197 ? -3.966 -6.203 12.199 1.00 95.62 197 LEU A C 1
ATOM 1534 O O . LEU A 1 197 ? -3.112 -5.971 13.049 1.00 95.62 197 LEU A O 1
ATOM 1538 N N . ARG A 1 198 ? -3.915 -7.287 11.416 1.00 95.50 198 ARG A N 1
ATOM 1539 C CA . ARG A 1 198 ? -2.830 -8.275 11.503 1.00 95.50 198 ARG A CA 1
ATOM 1540 C C . ARG A 1 198 ? -1.463 -7.670 11.197 1.00 95.50 198 ARG A C 1
ATOM 1542 O O . ARG A 1 198 ? -0.496 -8.036 11.849 1.00 95.50 198 ARG A O 1
ATOM 1549 N N . LEU A 1 199 ? -1.369 -6.752 10.232 1.00 95.62 199 LEU A N 1
ATOM 1550 C CA . LEU A 1 199 ? -0.115 -6.046 9.955 1.00 95.62 199 LEU A CA 1
ATOM 1551 C C . LEU A 1 199 ? 0.304 -5.191 11.151 1.00 95.62 199 LEU A C 1
ATOM 1553 O O . LEU A 1 199 ? 1.448 -5.293 11.567 1.00 95.62 199 LEU A O 1
ATOM 1557 N N . TYR A 1 200 ? -0.599 -4.406 11.742 1.00 96.38 200 TYR A N 1
ATOM 1558 C CA . TYR A 1 200 ? -0.251 -3.612 12.923 1.00 96.38 200 TYR A CA 1
ATOM 1559 C C . TYR A 1 200 ? 0.236 -4.474 14.087 1.00 96.38 200 TYR A C 1
ATOM 1561 O O . TYR A 1 200 ? 1.252 -4.143 14.687 1.00 96.38 200 TYR A O 1
ATOM 1569 N N . LEU A 1 201 ? -0.420 -5.607 14.347 1.00 95.19 201 LEU A N 1
ATOM 1570 C CA . LEU A 1 201 ? 0.021 -6.555 15.372 1.00 95.19 201 LEU A CA 1
ATOM 1571 C C . LEU A 1 201 ? 1.391 -7.164 15.059 1.00 95.19 201 LEU A C 1
ATOM 1573 O O . LEU A 1 201 ? 2.237 -7.230 15.937 1.00 95.19 201 LEU A O 1
ATOM 1577 N N . ASN A 1 202 ? 1.640 -7.558 13.807 1.00 95.62 202 ASN A N 1
ATOM 1578 C CA . ASN A 1 202 ? 2.921 -8.149 13.403 1.00 95.62 202 ASN A CA 1
ATOM 1579 C C . ASN A 1 202 ? 4.117 -7.194 13.548 1.00 95.62 202 ASN A C 1
ATOM 1581 O O . ASN A 1 202 ? 5.253 -7.658 13.589 1.00 95.62 202 ASN A O 1
ATOM 1585 N N . PHE A 1 203 ? 3.872 -5.883 13.562 1.00 95.56 203 PHE A N 1
ATOM 1586 C CA . PHE A 1 203 ? 4.891 -4.846 13.734 1.00 95.56 203 PHE A CA 1
ATOM 1587 C C . PHE A 1 203 ? 4.790 -4.145 15.101 1.00 95.56 203 PHE A C 1
ATOM 1589 O O . PHE A 1 203 ? 5.326 -3.050 15.258 1.00 95.56 203 PHE A O 1
ATOM 1596 N N . ASP A 1 204 ? 4.085 -4.746 16.068 1.00 93.38 204 ASP A N 1
ATOM 1597 C CA . ASP A 1 204 ? 3.904 -4.242 17.439 1.00 93.38 204 ASP A CA 1
ATOM 1598 C C . ASP A 1 204 ? 3.332 -2.810 17.531 1.00 93.38 204 ASP A C 1
ATOM 1600 O O . ASP A 1 204 ? 3.512 -2.093 18.517 1.00 93.38 204 ASP A O 1
ATOM 1604 N N . LEU A 1 205 ? 2.570 -2.385 16.518 1.00 94.31 205 LEU A N 1
ATOM 1605 C CA . LEU A 1 205 ? 1.874 -1.096 16.481 1.00 94.31 205 LEU A CA 1
ATOM 1606 C C . LEU A 1 205 ? 0.540 -1.181 17.236 1.00 94.31 205 LEU A C 1
ATOM 1608 O O . LEU A 1 205 ? -0.540 -1.046 16.655 1.00 94.31 205 LEU A O 1
ATOM 1612 N N . LEU A 1 206 ? 0.621 -1.425 18.547 1.00 93.94 206 LEU A N 1
ATOM 1613 C CA . LEU A 1 206 ? -0.538 -1.700 19.406 1.00 93.94 206 LEU A CA 1
ATOM 1614 C C . LEU A 1 206 ? -1.537 -0.535 19.469 1.00 93.94 206 LEU A C 1
ATOM 1616 O O . LEU A 1 206 ? -2.747 -0.764 19.510 1.00 93.94 206 LEU A O 1
ATOM 1620 N N . GLU A 1 207 ? -1.047 0.708 19.448 1.00 93.19 207 GLU A N 1
ATOM 1621 C CA . GLU A 1 207 ? -1.900 1.898 19.512 1.00 93.19 207 GLU A CA 1
ATOM 1622 C C . GLU A 1 207 ? -2.779 2.023 18.259 1.00 93.19 207 GLU A C 1
ATOM 1624 O O . GLU A 1 207 ? -4.007 2.005 18.354 1.00 93.19 207 GLU A O 1
ATOM 1629 N N . ALA A 1 208 ? -2.154 1.998 17.077 1.00 94.69 208 ALA A N 1
ATOM 1630 C CA . ALA A 1 208 ? -2.854 2.017 15.793 1.00 94.69 208 ALA A CA 1
ATOM 1631 C C . ALA A 1 208 ? -3.783 0.801 15.608 1.00 94.69 208 ALA A C 1
ATOM 1633 O O . ALA A 1 208 ? -4.866 0.923 15.032 1.00 94.69 208 ALA A O 1
ATOM 1634 N N . ALA A 1 209 ? -3.392 -0.375 16.116 1.00 96.12 209 ALA A N 1
ATOM 1635 C CA . ALA A 1 209 ? -4.233 -1.571 16.100 1.00 96.12 209 ALA A CA 1
ATOM 1636 C C . ALA A 1 209 ? -5.525 -1.378 16.910 1.00 96.12 209 ALA A C 1
ATOM 1638 O O . ALA A 1 209 ? -6.609 -1.712 16.431 1.00 96.12 209 ALA A O 1
ATOM 1639 N N . ALA A 1 210 ? -5.432 -0.816 18.115 1.00 95.44 210 ALA A N 1
ATOM 1640 C CA . ALA A 1 210 ? -6.598 -0.554 18.952 1.00 95.44 210 ALA A CA 1
ATOM 1641 C C . ALA A 1 210 ? -7.506 0.528 18.368 1.00 95.44 210 ALA A C 1
ATOM 1643 O O . ALA A 1 210 ? -8.723 0.347 18.357 1.00 95.44 210 ALA A O 1
ATOM 1644 N N . GLU A 1 211 ? -6.939 1.616 17.842 1.00 95.44 211 GLU A N 1
ATOM 1645 C CA . GLU A 1 211 ? -7.713 2.650 17.148 1.00 95.44 211 GLU A CA 1
ATOM 1646 C C . GLU A 1 211 ? -8.473 2.067 15.953 1.00 95.44 211 GLU A C 1
ATOM 1648 O O . GLU A 1 211 ? -9.679 2.287 15.820 1.00 95.44 211 GLU A O 1
ATOM 1653 N N . LEU A 1 212 ? -7.813 1.224 15.151 1.00 95.31 212 LEU A N 1
ATOM 1654 C CA . LEU A 1 212 ? -8.451 0.523 14.043 1.00 95.31 212 LEU A CA 1
ATOM 1655 C C . LEU A 1 212 ? -9.614 -0.361 14.513 1.00 95.31 212 LEU A C 1
ATOM 1657 O O . LEU A 1 212 ? -10.659 -0.361 13.868 1.00 95.31 212 LEU A O 1
ATOM 1661 N N . VAL A 1 213 ? -9.460 -1.105 15.615 1.00 95.25 213 VAL A N 1
ATOM 1662 C CA . VAL A 1 213 ? -10.543 -1.938 16.169 1.00 95.25 213 VAL A CA 1
ATOM 1663 C C . VAL A 1 213 ? -11.713 -1.077 16.636 1.00 95.25 213 VAL A C 1
ATOM 1665 O O . VAL A 1 213 ? -12.858 -1.402 16.324 1.00 95.25 213 VAL A O 1
ATOM 1668 N N . LEU A 1 214 ? -11.452 0.029 17.336 1.00 95.00 214 LEU A N 1
ATOM 1669 C CA . LEU A 1 214 ? -12.500 0.945 17.792 1.00 95.00 214 LEU A CA 1
ATOM 1670 C C . LEU A 1 214 ? -13.297 1.511 16.610 1.00 95.00 214 LEU A C 1
ATOM 1672 O O . LEU A 1 214 ? -14.528 1.434 16.610 1.00 95.00 214 LEU A O 1
ATOM 1676 N N . GLU A 1 215 ? -12.600 2.010 15.587 1.00 94.38 215 GLU A N 1
ATOM 1677 C CA . GLU A 1 215 ? -13.221 2.502 14.356 1.00 94.38 215 GLU A CA 1
ATOM 1678 C C . GLU A 1 215 ? -13.985 1.401 13.613 1.00 94.38 215 GLU A C 1
ATOM 1680 O O . GLU A 1 215 ? -15.075 1.646 13.098 1.00 94.38 215 GLU A O 1
ATOM 1685 N N . TYR A 1 216 ? -13.441 0.182 13.559 1.00 91.75 216 TYR A N 1
ATOM 1686 C CA . TYR A 1 216 ? -14.064 -0.919 12.833 1.00 91.75 216 TYR A CA 1
ATOM 1687 C C . TYR A 1 216 ? -15.346 -1.400 13.524 1.00 91.75 216 TYR A C 1
ATOM 1689 O O . TYR A 1 216 ? -16.354 -1.657 12.864 1.00 91.75 216 TYR A O 1
ATOM 1697 N N . VAL A 1 217 ? -15.355 -1.449 14.859 1.00 91.50 217 VAL A N 1
ATOM 1698 C CA . VAL A 1 217 ? -16.573 -1.722 15.629 1.00 91.50 217 VAL A CA 1
ATOM 1699 C C . VAL A 1 217 ? -17.601 -0.608 15.413 1.00 91.50 217 VAL A C 1
ATOM 1701 O O . VAL A 1 217 ? -18.764 -0.905 15.148 1.00 91.50 217 VAL A O 1
ATOM 1704 N N . ASP A 1 218 ? -17.195 0.666 15.443 1.00 91.12 218 ASP A N 1
ATOM 1705 C CA . ASP A 1 218 ? -18.088 1.789 15.123 1.00 91.12 218 ASP A CA 1
ATOM 1706 C C . ASP A 1 218 ? -18.680 1.685 13.708 1.00 91.12 218 ASP A C 1
ATOM 1708 O O . ASP A 1 218 ? -19.886 1.882 13.525 1.00 91.12 218 ASP A O 1
ATOM 1712 N N . ALA A 1 219 ? -17.868 1.292 12.725 1.00 89.88 219 ALA A N 1
ATOM 1713 C CA . ALA A 1 219 ? -18.295 1.046 11.353 1.00 89.88 219 ALA A CA 1
ATOM 1714 C C . ALA A 1 219 ? -19.358 -0.055 11.268 1.00 89.88 219 ALA A C 1
ATOM 1716 O O . ALA A 1 219 ? -20.379 0.127 10.602 1.00 89.88 219 ALA A O 1
ATOM 1717 N N . LEU A 1 220 ? -19.189 -1.160 11.998 1.00 86.75 220 LEU A N 1
ATOM 1718 C CA . LEU A 1 220 ? -20.199 -2.220 12.068 1.00 86.75 220 LEU A CA 1
ATOM 1719 C C . LEU A 1 220 ? -21.492 -1.763 12.746 1.00 86.75 220 LEU A C 1
ATOM 1721 O O . LEU A 1 220 ? -22.572 -2.188 12.341 1.00 86.75 220 LEU A O 1
ATOM 1725 N N . LEU A 1 221 ? -21.395 -0.864 13.726 1.00 86.00 221 LEU A N 1
ATOM 1726 C CA . LEU A 1 221 ? -22.537 -0.220 14.383 1.00 86.00 221 LEU A CA 1
ATOM 1727 C C . LEU A 1 221 ? -23.184 0.889 13.524 1.00 86.00 221 LEU A C 1
ATOM 1729 O O . LEU A 1 221 ? -24.133 1.537 13.964 1.00 86.00 221 LEU A O 1
ATOM 1733 N N . GLY A 1 222 ? -22.694 1.111 12.299 1.00 83.56 222 GLY A N 1
ATOM 1734 C CA . GLY A 1 222 ? -23.259 2.047 11.325 1.00 83.56 222 GLY A CA 1
ATOM 1735 C C . GLY A 1 222 ? -22.626 3.438 11.314 1.00 83.56 222 GLY A C 1
ATOM 1736 O O . GLY A 1 222 ? -23.072 4.299 10.559 1.00 83.56 222 GLY A O 1
ATOM 1737 N N . ARG A 1 223 ? -21.571 3.688 12.094 1.00 86.44 223 ARG A N 1
ATOM 1738 C CA . ARG A 1 223 ? -20.861 4.975 12.119 1.00 86.44 223 ARG A CA 1
ATOM 1739 C C . ARG A 1 223 ? -19.620 4.905 11.239 1.00 86.44 223 ARG A C 1
ATOM 1741 O O . ARG A 1 223 ? -18.676 4.202 11.556 1.00 86.44 223 ARG A O 1
ATOM 1748 N N . GLY A 1 224 ? -19.599 5.634 10.124 1.00 84.56 224 GLY A N 1
ATOM 1749 C CA . GLY A 1 224 ? -18.426 5.641 9.237 1.00 84.56 224 GLY A CA 1
ATOM 1750 C C . GLY A 1 224 ? -18.214 4.336 8.458 1.00 84.56 224 GLY A C 1
ATOM 1751 O O . GLY A 1 224 ? -17.123 4.095 7.951 1.00 84.56 224 GLY A O 1
ATOM 1752 N N . HIS A 1 225 ? -19.257 3.513 8.309 1.00 86.31 225 HIS A N 1
ATOM 1753 C CA . HIS A 1 225 ? -19.207 2.219 7.613 1.00 86.31 225 HIS A CA 1
ATOM 1754 C C . HIS A 1 225 ? -18.683 2.303 6.163 1.00 86.31 225 HIS A C 1
ATOM 1756 O O . HIS A 1 225 ? -18.048 1.371 5.670 1.00 86.31 225 HIS A O 1
ATOM 1762 N N . GLN A 1 226 ? -18.865 3.454 5.505 1.00 87.00 226 GLN A N 1
ATOM 1763 C CA . GLN A 1 226 ? -18.355 3.736 4.159 1.00 87.00 226 GLN A CA 1
ATOM 1764 C C . GLN A 1 226 ? -16.819 3.704 4.079 1.00 87.00 226 GLN A C 1
ATOM 1766 O O . GLN A 1 226 ? -16.274 3.317 3.050 1.00 87.00 226 GLN A O 1
ATOM 1771 N N . TYR A 1 227 ? -16.113 4.059 5.160 1.00 87.06 227 TYR A N 1
ATOM 1772 C CA . TYR A 1 227 ? -14.645 4.036 5.196 1.00 87.06 227 TYR A CA 1
ATOM 1773 C C . TYR A 1 227 ? -14.064 2.615 5.215 1.00 87.06 227 TYR A C 1
ATOM 1775 O O . TYR A 1 227 ? -12.897 2.431 4.882 1.00 87.06 227 TYR A O 1
ATOM 1783 N N . PHE A 1 228 ? -14.881 1.621 5.569 1.00 88.38 228 PHE A N 1
ATOM 1784 C CA . PHE A 1 228 ? -14.507 0.208 5.660 1.00 88.38 228 PHE A CA 1
ATOM 1785 C C . PHE A 1 228 ? -15.090 -0.637 4.516 1.00 88.38 228 PHE A C 1
ATOM 1787 O O . PHE A 1 228 ? -15.027 -1.861 4.565 1.00 88.38 228 PHE A O 1
ATOM 1794 N N . GLY A 1 229 ? -15.703 -0.008 3.505 1.00 84.31 229 GLY A N 1
ATOM 1795 C CA . GLY A 1 229 ? -16.340 -0.732 2.397 1.00 84.31 229 GLY A CA 1
ATOM 1796 C C . GLY A 1 229 ? -17.562 -1.559 2.820 1.00 84.31 229 GLY A C 1
ATOM 1797 O O . GLY A 1 229 ? -17.981 -2.464 2.103 1.00 84.31 229 GLY A O 1
ATOM 1798 N N . ILE A 1 230 ? -18.149 -1.271 3.987 1.00 84.25 230 ILE A N 1
ATOM 1799 C CA . ILE A 1 230 ? -19.290 -2.016 4.521 1.00 84.25 230 ILE A CA 1
ATOM 1800 C C . ILE A 1 230 ? -20.572 -1.419 3.937 1.00 84.25 230 ILE A C 1
ATOM 1802 O O . ILE A 1 230 ? -21.006 -0.335 4.335 1.00 84.25 230 ILE A O 1
ATOM 1806 N N . GLU A 1 231 ? -21.202 -2.130 3.001 1.00 78.88 231 GLU A N 1
ATOM 1807 C CA . GLU A 1 231 ? -22.445 -1.673 2.362 1.00 78.88 231 GLU A CA 1
ATOM 1808 C C . GLU A 1 231 ? -23.637 -1.675 3.322 1.00 78.88 231 GLU A C 1
ATOM 1810 O O . GLU A 1 231 ? -24.476 -0.775 3.291 1.00 78.88 231 GLU A O 1
ATOM 1815 N N . ARG A 1 232 ? -23.724 -2.700 4.176 1.00 75.12 232 ARG A N 1
ATOM 1816 C CA . ARG A 1 232 ? -24.836 -2.878 5.110 1.00 75.12 232 ARG A CA 1
ATOM 1817 C C . ARG A 1 232 ? -24.304 -3.118 6.521 1.00 75.12 232 ARG A C 1
ATOM 1819 O O . ARG A 1 232 ? -23.946 -4.256 6.832 1.00 75.12 232 ARG A O 1
ATOM 1826 N N . PRO A 1 233 ? -24.247 -2.080 7.372 1.00 78.00 233 PRO A N 1
ATOM 1827 C CA . PRO A 1 233 ? -23.891 -2.255 8.775 1.00 78.00 233 PRO A CA 1
ATOM 1828 C C . PRO A 1 233 ? -24.943 -3.101 9.506 1.00 78.00 233 PRO A C 1
ATOM 1830 O O . PRO A 1 233 ? -25.980 -3.469 8.939 1.00 78.00 233 PRO A O 1
ATOM 1833 N N . LEU A 1 234 ? -24.672 -3.420 10.773 1.00 69.12 234 LEU A N 1
ATOM 1834 C CA . LEU A 1 234 ? -25.572 -4.209 11.606 1.00 69.12 234 LEU A CA 1
ATOM 1835 C C . LEU A 1 234 ? -26.990 -3.628 11.580 1.00 69.12 234 LEU A C 1
ATOM 1837 O O . LEU A 1 234 ? -27.247 -2.502 11.997 1.00 69.12 234 LEU A O 1
ATOM 1841 N N . SER A 1 235 ? -27.918 -4.437 11.082 1.00 66.50 235 SER A N 1
ATOM 1842 C CA . SER A 1 235 ? -29.341 -4.136 11.016 1.00 66.50 235 SER A CA 1
ATOM 1843 C C . SER A 1 235 ? -30.120 -5.434 11.187 1.00 66.50 235 SER A C 1
ATOM 1845 O O . SER A 1 235 ? -29.632 -6.506 10.825 1.00 66.50 235 SER A O 1
ATOM 1847 N N . ALA A 1 236 ? -31.349 -5.345 11.700 1.00 58.31 236 ALA A N 1
ATOM 1848 C CA . ALA A 1 236 ? -32.221 -6.499 11.941 1.00 58.31 236 ALA A CA 1
ATOM 1849 C C . ALA A 1 236 ? -32.476 -7.353 10.682 1.00 58.31 236 ALA A C 1
ATOM 1851 O O . ALA A 1 236 ? -32.811 -8.531 10.788 1.00 58.31 236 ALA A O 1
ATOM 1852 N N . THR A 1 237 ? -32.295 -6.766 9.498 1.00 52.06 237 THR A N 1
ATOM 1853 C CA . THR A 1 237 ? -32.585 -7.366 8.191 1.00 52.06 237 THR A CA 1
ATOM 1854 C C . THR A 1 237 ? -31.339 -7.696 7.360 1.00 52.06 237 THR A C 1
ATOM 1856 O O . THR A 1 237 ? -31.475 -8.220 6.255 1.00 52.06 237 THR A O 1
ATOM 1859 N N . SER A 1 238 ? -30.127 -7.407 7.853 1.00 56.34 238 SER A N 1
ATOM 1860 C CA . SER A 1 238 ? -28.880 -7.566 7.086 1.00 56.34 238 SER A CA 1
ATOM 1861 C C . SER A 1 238 ? -28.043 -8.777 7.522 1.00 56.34 238 SER A C 1
ATOM 1863 O O . SER A 1 238 ? -28.171 -9.281 8.638 1.00 56.34 238 SER A O 1
ATOM 1865 N N . SER A 1 239 ? -27.172 -9.244 6.621 1.00 53.59 239 SER A N 1
ATOM 1866 C CA . SER A 1 239 ? -26.135 -10.237 6.922 1.00 53.59 239 SER A CA 1
ATOM 1867 C C . SER A 1 239 ? -25.076 -9.634 7.847 1.00 53.59 239 SER A C 1
ATOM 1869 O O . SER A 1 239 ? -24.684 -8.482 7.676 1.00 53.59 239 SER A O 1
ATOM 1871 N N . LEU A 1 240 ? -24.611 -10.418 8.819 1.00 58.34 240 LEU A N 1
ATOM 1872 C CA . LEU A 1 240 ? -23.608 -9.999 9.796 1.00 58.34 240 LEU A CA 1
ATOM 1873 C C . LEU A 1 240 ? -22.224 -9.972 9.131 1.00 58.34 240 LEU A C 1
ATOM 1875 O O . LEU A 1 240 ? -21.745 -11.008 8.668 1.00 58.34 240 LEU A O 1
ATOM 1879 N N . VAL A 1 241 ? -21.576 -8.807 9.097 1.00 62.84 241 VAL A N 1
ATOM 1880 C CA . VAL A 1 241 ? -20.127 -8.721 8.867 1.00 62.84 241 VAL A CA 1
ATOM 1881 C C . VAL A 1 241 ? -19.448 -9.048 10.197 1.00 62.84 241 VAL A C 1
ATOM 1883 O O . VAL A 1 241 ? -19.725 -8.408 11.212 1.00 62.84 241 VAL A O 1
ATOM 1886 N N . TRP A 1 242 ? -18.625 -10.096 10.203 1.00 70.81 242 TRP A N 1
ATOM 1887 C CA . TRP A 1 242 ? -17.968 -10.608 11.405 1.00 70.81 242 TRP A CA 1
ATOM 1888 C C . TRP A 1 242 ? -16.653 -9.875 11.684 1.00 70.81 242 TRP A C 1
ATOM 1890 O O . TRP A 1 242 ? -15.882 -9.580 10.769 1.00 70.81 242 TRP A O 1
ATOM 1900 N N . LEU A 1 243 ? -16.391 -9.614 12.965 1.00 84.69 243 LEU A N 1
ATOM 1901 C CA . LEU A 1 243 ? -15.114 -9.088 13.436 1.00 84.69 243 LEU A CA 1
ATOM 1902 C C . LEU A 1 243 ? -14.004 -10.153 13.330 1.00 84.69 243 LEU A C 1
ATOM 1904 O O . LEU A 1 243 ? -14.274 -11.346 13.494 1.00 84.69 243 LEU A O 1
ATOM 1908 N N . PRO A 1 244 ? -12.739 -9.750 13.111 1.00 89.88 244 PRO A N 1
ATOM 1909 C CA . PRO A 1 244 ? -11.585 -10.642 13.161 1.00 89.88 244 PRO A CA 1
ATOM 1910 C C . PRO A 1 244 ? -11.222 -10.958 14.620 1.00 89.88 244 PRO A C 1
ATOM 1912 O O . PRO A 1 244 ? -10.213 -10.484 15.138 1.00 89.88 244 PRO A O 1
ATOM 1915 N N . TYR A 1 245 ? -12.067 -11.752 15.281 1.00 90.19 245 TYR A N 1
ATOM 1916 C CA . TYR A 1 245 ? -11.977 -12.053 16.713 1.00 90.19 245 TYR A CA 1
ATOM 1917 C C . TYR A 1 245 ? -10.603 -12.551 17.145 1.00 90.19 245 TYR A C 1
ATOM 1919 O O . TYR A 1 245 ? -10.057 -12.041 18.109 1.00 90.19 245 TYR A O 1
ATOM 1927 N N . THR A 1 246 ? -9.978 -13.441 16.374 1.00 92.50 246 THR A N 1
ATOM 1928 C CA . THR A 1 246 ? -8.647 -13.967 16.710 1.00 92.50 246 THR A CA 1
ATOM 1929 C C . THR A 1 246 ? -7.585 -12.873 16.827 1.00 92.50 246 THR A C 1
ATOM 1931 O O . THR A 1 246 ? -6.771 -12.904 17.743 1.00 92.50 246 THR A O 1
ATOM 1934 N N . SER A 1 247 ? -7.594 -11.888 15.927 1.00 93.88 247 SER A N 1
ATOM 1935 C CA . SER A 1 247 ? -6.662 -10.756 15.974 1.00 93.88 247 SER A CA 1
ATOM 1936 C C . SER A 1 247 ? -7.022 -9.759 17.074 1.00 93.88 247 SER A C 1
ATOM 1938 O O . SER A 1 247 ? -6.136 -9.165 17.677 1.00 93.88 247 SER A O 1
ATOM 1940 N N . ILE A 1 248 ? -8.311 -9.588 17.369 1.00 94.69 248 ILE A N 1
ATOM 1941 C CA . ILE A 1 248 ? -8.769 -8.736 18.473 1.00 94.69 248 ILE A CA 1
ATOM 1942 C C . ILE A 1 248 ? -8.390 -9.350 19.825 1.00 94.69 248 ILE A C 1
ATOM 1944 O O . ILE A 1 248 ? -7.908 -8.637 20.697 1.00 94.69 248 ILE A O 1
ATOM 1948 N N . ASP A 1 249 ? -8.536 -10.662 19.989 1.00 94.00 249 ASP A N 1
ATOM 1949 C CA . ASP A 1 249 ? -8.158 -11.374 21.209 1.00 94.00 249 ASP A CA 1
ATOM 1950 C C . ASP A 1 249 ? -6.643 -11.297 21.436 1.00 94.00 249 ASP A C 1
ATOM 1952 O O . ASP A 1 249 ? -6.194 -11.006 22.544 1.00 94.00 249 ASP A O 1
ATOM 1956 N N . GLN A 1 250 ? -5.848 -11.460 20.370 1.00 94.38 250 GLN A N 1
ATOM 1957 C CA . GLN A 1 250 ? -4.396 -11.237 20.405 1.00 94.38 250 GLN A CA 1
ATOM 1958 C C . GLN A 1 250 ? -4.045 -9.802 20.818 1.00 94.38 250 GLN A C 1
ATOM 1960 O O . GLN A 1 250 ? -3.159 -9.593 21.649 1.00 94.38 250 GLN A O 1
ATOM 1965 N N . LEU A 1 251 ? -4.751 -8.803 20.279 1.00 95.12 251 LEU A N 1
ATOM 1966 C CA . LEU A 1 251 ? -4.574 -7.410 20.681 1.00 95.12 251 LEU A CA 1
ATOM 1967 C C . LEU A 1 251 ? -4.911 -7.209 22.166 1.00 95.12 251 LEU A C 1
ATOM 1969 O O . LEU A 1 251 ? -4.145 -6.597 22.899 1.00 95.12 251 LEU A O 1
ATOM 1973 N N . LEU A 1 252 ? -6.045 -7.728 22.634 1.00 93.62 252 LEU A N 1
ATOM 1974 C CA . LEU A 1 252 ? -6.453 -7.599 24.032 1.00 93.62 252 LEU A CA 1
ATOM 1975 C C . LEU A 1 252 ? -5.450 -8.263 24.978 1.00 93.62 252 LEU A C 1
ATOM 1977 O O . LEU A 1 252 ? -5.124 -7.687 26.015 1.00 93.62 252 LEU A O 1
ATOM 1981 N N . GLN A 1 253 ? -4.924 -9.432 24.609 1.00 93.06 253 GLN A N 1
ATOM 1982 C CA . GLN A 1 253 ? -3.892 -10.114 25.381 1.00 93.06 253 GLN A CA 1
ATOM 1983 C C . GLN A 1 253 ? -2.614 -9.267 25.476 1.00 93.06 253 GLN A C 1
ATOM 1985 O O . GLN A 1 253 ? -2.154 -8.978 26.581 1.00 93.06 253 GLN A O 1
ATOM 1990 N N . THR A 1 254 ? -2.083 -8.814 24.338 1.00 92.44 254 THR A N 1
ATOM 1991 C CA . THR A 1 254 ? -0.850 -8.004 24.282 1.00 92.44 254 THR A CA 1
ATOM 1992 C C . THR A 1 254 ? -0.993 -6.663 25.014 1.00 92.44 254 THR A C 1
ATOM 1994 O O . THR A 1 254 ? -0.087 -6.239 25.737 1.00 92.44 254 THR A O 1
ATOM 1997 N N . LEU A 1 255 ? -2.155 -6.007 24.908 1.00 91.81 255 LEU A N 1
ATOM 1998 C CA . LEU A 1 255 ? -2.455 -4.776 25.649 1.00 91.81 255 LEU A CA 1
ATOM 1999 C C . LEU A 1 255 ? -2.544 -5.009 27.164 1.00 91.81 255 LEU A C 1
ATOM 2001 O O . LEU A 1 255 ? -2.114 -4.148 27.926 1.00 91.81 255 LEU A O 1
ATOM 2005 N N . ASN A 1 256 ? -3.092 -6.144 27.607 1.00 89.94 256 ASN A N 1
ATOM 2006 C CA . ASN A 1 256 ? -3.234 -6.465 29.029 1.00 89.94 256 ASN A CA 1
ATOM 2007 C C . ASN A 1 256 ? -1.890 -6.797 29.697 1.00 89.94 256 ASN A C 1
ATOM 2009 O O . ASN A 1 256 ? -1.670 -6.453 30.857 1.00 89.94 256 ASN A O 1
ATOM 2013 N N . GLU A 1 257 ? -0.977 -7.440 28.967 1.00 88.44 257 GLU A N 1
ATOM 2014 C CA . GLU A 1 257 ? 0.380 -7.735 29.446 1.00 88.44 257 GLU A CA 1
ATOM 2015 C C . GLU A 1 257 ? 1.214 -6.452 29.647 1.00 88.44 257 GLU A C 1
ATOM 2017 O O . GLU A 1 257 ? 2.111 -6.406 30.491 1.00 88.44 257 GLU A O 1
ATOM 2022 N N . THR A 1 258 ? 0.876 -5.374 28.932 1.00 80.75 258 THR A N 1
ATOM 2023 C CA . THR A 1 258 ? 1.616 -4.108 28.954 1.00 80.75 258 THR A CA 1
ATOM 2024 C C . THR A 1 258 ? 0.923 -3.078 29.859 1.00 80.75 258 THR A C 1
ATOM 2026 O O . THR A 1 258 ? -0.050 -2.439 29.462 1.00 80.75 258 THR A O 1
ATOM 2029 N N . GLN A 1 259 ? 1.435 -2.846 31.077 1.00 69.69 259 GLN A N 1
ATOM 2030 C CA . GLN A 1 259 ? 0.806 -1.945 32.072 1.00 69.69 259 GLN A CA 1
ATOM 2031 C C . GLN A 1 259 ? 0.523 -0.515 31.567 1.00 69.69 259 GLN A C 1
ATOM 2033 O O . GLN A 1 259 ? -0.422 0.123 32.034 1.00 69.69 259 GLN A O 1
ATOM 2038 N N . THR A 1 260 ? 1.294 -0.010 30.600 1.00 74.88 260 THR A N 1
ATOM 2039 C CA . THR A 1 260 ? 1.111 1.331 30.015 1.00 74.88 260 THR A CA 1
ATOM 2040 C C . THR A 1 260 ? -0.165 1.460 29.183 1.00 74.88 260 THR A C 1
ATOM 2042 O O . THR A 1 260 ? -0.681 2.563 29.021 1.00 74.88 260 THR A O 1
ATOM 2045 N N . ASN A 1 261 ? -0.719 0.343 28.704 1.00 80.75 261 ASN A N 1
ATOM 2046 C CA . ASN A 1 261 ? -1.812 0.322 27.732 1.00 80.75 261 ASN A CA 1
ATOM 2047 C C . ASN A 1 261 ? -3.178 0.003 28.358 1.00 80.75 261 ASN A C 1
ATOM 2049 O O . ASN A 1 261 ? -4.162 -0.208 27.648 1.00 80.75 261 ASN A O 1
ATOM 2053 N N . SER A 1 262 ? -3.273 0.026 29.692 1.00 85.00 262 SER A N 1
ATOM 2054 C CA . SER A 1 262 ? -4.504 -0.287 30.430 1.00 85.00 262 SER A CA 1
ATOM 2055 C C . SER A 1 262 ? -5.698 0.585 30.007 1.00 85.00 262 SER A C 1
ATOM 2057 O O . SER A 1 262 ? -6.827 0.102 29.899 1.00 85.00 262 SER A O 1
ATOM 2059 N N . SER A 1 263 ? -5.476 1.866 29.68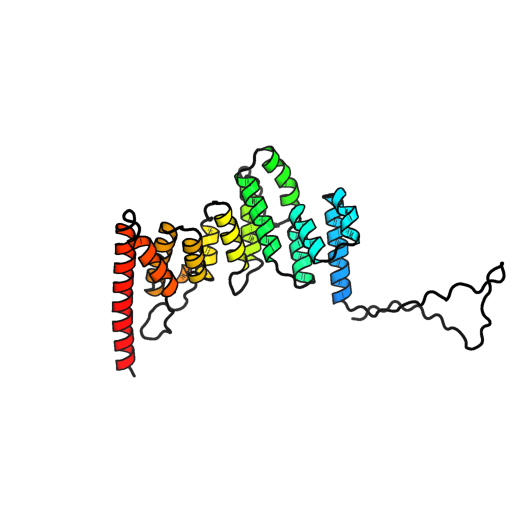9 1.00 89.25 263 SER A N 1
ATOM 2060 C CA . SER A 1 263 ? -6.552 2.752 29.217 1.00 89.25 263 SER A CA 1
ATOM 2061 C C . SER A 1 263 ? -7.113 2.314 27.856 1.00 89.25 263 SER A C 1
ATOM 2063 O O . SER A 1 263 ? -8.325 2.352 27.647 1.00 89.25 263 SER A O 1
ATOM 2065 N N . MET A 1 264 ? -6.247 1.859 26.948 1.00 89.62 264 MET A N 1
ATOM 2066 C CA . MET A 1 264 ? -6.616 1.390 25.613 1.00 89.62 264 MET A CA 1
ATOM 2067 C C . MET A 1 264 ? -7.298 0.029 25.672 1.00 89.62 264 MET A C 1
ATOM 2069 O O . MET A 1 264 ? -8.339 -0.154 25.045 1.00 89.62 264 MET A O 1
ATOM 2073 N N . TYR A 1 265 ? -6.771 -0.881 26.494 1.00 91.94 265 TYR A N 1
ATOM 2074 C CA . TYR A 1 265 ? -7.393 -2.172 26.775 1.00 91.94 265 TYR A CA 1
ATOM 2075 C C . TYR A 1 265 ? -8.849 -2.008 27.226 1.00 91.94 265 TYR A C 1
ATOM 2077 O O . TYR A 1 265 ? -9.753 -2.597 26.635 1.00 91.94 265 TYR A O 1
ATOM 2085 N N . ASN A 1 266 ? -9.088 -1.155 28.231 1.00 92.38 266 ASN A N 1
ATOM 2086 C CA . ASN A 1 266 ? -10.437 -0.916 28.739 1.00 92.38 266 ASN A CA 1
ATOM 2087 C C . ASN A 1 266 ? -11.350 -0.326 27.654 1.00 92.38 266 ASN A C 1
ATOM 2089 O O . ASN A 1 266 ? -12.452 -0.826 27.467 1.00 92.38 266 ASN A O 1
ATOM 2093 N N . LYS A 1 267 ? -10.877 0.657 26.871 1.00 93.88 267 LYS A N 1
ATOM 2094 C CA . LYS A 1 267 ? -11.656 1.232 25.758 1.00 93.88 267 LYS A CA 1
ATOM 2095 C C . LYS A 1 267 ? -12.076 0.180 24.731 1.00 93.88 267 LYS A C 1
ATOM 2097 O O . LYS A 1 267 ? -13.237 0.162 24.333 1.00 93.88 267 LYS A O 1
ATOM 2102 N N . VAL A 1 268 ? -11.147 -0.672 24.289 1.00 93.31 268 VAL A N 1
ATOM 2103 C CA . VAL A 1 268 ? -11.438 -1.720 23.296 1.00 93.31 268 VAL A CA 1
ATOM 2104 C C . VAL A 1 268 ? -12.414 -2.744 23.873 1.00 93.31 268 VAL A C 1
ATOM 2106 O O . VAL A 1 268 ? -13.403 -3.066 23.218 1.00 93.31 268 VAL A O 1
ATOM 2109 N N . ARG A 1 269 ? -12.189 -3.206 25.110 1.00 94.25 269 ARG A N 1
ATOM 2110 C CA . ARG A 1 269 ? -13.082 -4.150 25.795 1.00 94.25 269 ARG A CA 1
ATOM 2111 C C . ARG A 1 269 ? -14.497 -3.591 25.933 1.00 94.25 269 ARG A C 1
ATOM 2113 O O . ARG A 1 269 ? -15.445 -4.237 25.503 1.00 94.25 269 ARG A O 1
ATOM 2120 N N . ASP A 1 270 ? -14.633 -2.385 26.477 1.00 94.19 270 ASP A N 1
ATOM 2121 C CA . ASP A 1 270 ? -15.938 -1.769 26.723 1.00 94.19 270 ASP A CA 1
ATOM 2122 C C . ASP A 1 270 ? -16.705 -1.579 25.398 1.00 94.19 270 ASP A C 1
ATOM 2124 O O . ASP A 1 270 ? -17.907 -1.838 25.313 1.00 94.19 270 ASP A O 1
ATOM 2128 N N . LYS A 1 271 ? -15.994 -1.226 24.317 1.00 92.44 271 LYS A N 1
ATOM 2129 C CA . LYS A 1 271 ? -16.572 -1.109 22.972 1.00 92.44 271 LYS A CA 1
ATOM 2130 C C . LYS A 1 271 ? -17.062 -2.449 22.413 1.00 92.44 271 LYS A C 1
ATOM 2132 O O . LYS A 1 271 ? -18.117 -2.501 21.777 1.00 92.44 271 LYS A O 1
ATOM 2137 N N . LEU A 1 272 ? -16.305 -3.524 22.627 1.00 92.25 272 LEU A N 1
ATOM 2138 C CA . LEU A 1 272 ? -16.695 -4.874 22.213 1.00 92.25 272 LEU A CA 1
ATOM 2139 C C . LEU A 1 272 ? -17.901 -5.375 23.009 1.00 92.25 272 LEU A C 1
ATOM 2141 O O . LEU A 1 272 ? -18.792 -5.991 22.429 1.00 92.25 272 LEU A O 1
ATOM 2145 N N . ASP A 1 273 ? -17.978 -5.066 24.301 1.00 92.12 273 ASP A N 1
ATOM 2146 C CA . ASP A 1 273 ? -19.134 -5.406 25.132 1.00 92.12 273 ASP A CA 1
ATOM 2147 C C . ASP A 1 273 ? -20.410 -4.716 24.633 1.00 92.12 273 ASP A C 1
ATOM 2149 O O . ASP A 1 273 ? -21.469 -5.346 24.542 1.00 92.12 273 ASP A O 1
ATOM 2153 N N . ASP A 1 274 ? -20.319 -3.439 24.256 1.00 89.69 274 ASP A N 1
ATOM 2154 C CA . ASP A 1 274 ? -21.433 -2.702 23.652 1.00 89.69 274 ASP A CA 1
ATOM 2155 C C . ASP A 1 274 ? -21.872 -3.319 22.318 1.00 89.69 274 ASP A C 1
ATOM 2157 O O . ASP A 1 274 ? -23.071 -3.493 22.068 1.00 89.69 274 ASP A O 1
ATOM 2161 N N . TYR A 1 275 ? -20.908 -3.713 21.482 1.00 88.81 275 TYR A N 1
ATOM 2162 C CA . TYR A 1 275 ? -21.171 -4.429 20.237 1.00 88.81 275 TYR A CA 1
ATOM 2163 C C . TYR A 1 275 ? -21.883 -5.766 20.485 1.00 88.81 275 TYR A C 1
ATOM 2165 O O . TYR A 1 275 ? -22.929 -6.021 19.885 1.00 88.81 275 TYR A O 1
ATOM 2173 N N . HIS A 1 276 ? -21.381 -6.598 21.401 1.00 89.12 276 HIS A N 1
ATOM 2174 C CA . HIS A 1 276 ? -21.969 -7.903 21.709 1.00 89.12 276 HIS A CA 1
ATOM 2175 C C . HIS A 1 276 ? -23.399 -7.786 22.241 1.00 89.12 276 HIS A C 1
ATOM 2177 O O . HIS A 1 276 ? -24.279 -8.518 21.782 1.00 89.12 276 HIS A O 1
ATOM 2183 N N . LYS A 1 277 ? -23.668 -6.823 23.135 1.00 88.31 277 LYS A N 1
ATOM 2184 C CA . LYS A 1 277 ? -25.029 -6.543 23.625 1.00 88.31 277 LYS A CA 1
ATOM 2185 C C . LYS A 1 277 ? -25.974 -6.186 22.480 1.00 88.31 277 LYS A C 1
ATOM 2187 O O . LYS A 1 277 ? -27.105 -6.675 22.440 1.00 88.31 277 LYS A O 1
ATOM 2192 N N . LEU A 1 278 ? -25.533 -5.348 21.538 1.00 85.00 278 LEU A N 1
ATOM 2193 C CA . LEU A 1 278 ? -26.371 -4.961 20.405 1.00 85.00 278 LEU A CA 1
ATOM 2194 C C . LEU A 1 278 ? -26.607 -6.133 19.448 1.00 85.00 278 LEU A C 1
ATOM 2196 O O . LEU A 1 278 ? -27.740 -6.340 19.008 1.00 85.00 278 LEU A O 1
ATOM 2200 N N . VAL A 1 279 ? -25.577 -6.928 19.150 1.00 84.69 279 VAL A N 1
ATOM 2201 C CA . VAL A 1 279 ? -25.712 -8.136 18.321 1.00 84.69 279 VAL A CA 1
ATOM 2202 C C . VAL A 1 279 ? -26.690 -9.118 18.959 1.00 84.69 279 VAL A C 1
ATOM 2204 O O . VAL A 1 279 ? -27.578 -9.622 18.268 1.00 84.69 279 VAL A O 1
ATOM 2207 N N . GLU A 1 280 ? -26.612 -9.337 20.272 1.00 85.81 280 GLU A N 1
ATOM 2208 C CA . GLU A 1 280 ? -27.537 -10.207 21.000 1.00 85.81 280 GLU A CA 1
ATOM 2209 C C . GLU A 1 280 ? -28.989 -9.709 20.888 1.00 85.81 280 GLU A C 1
ATOM 2211 O O . GLU A 1 280 ? -29.889 -10.475 20.534 1.00 85.81 280 GLU A O 1
ATOM 2216 N N . GLN A 1 281 ? -29.229 -8.413 21.118 1.00 84.62 281 GLN A N 1
ATOM 2217 C CA . GLN A 1 281 ? -30.561 -7.809 20.984 1.00 84.62 281 GLN A CA 1
ATOM 2218 C C . GLN A 1 281 ? -31.109 -7.922 19.557 1.00 84.62 281 GLN A C 1
ATOM 2220 O O . GLN A 1 281 ? -32.281 -8.251 19.359 1.00 84.62 281 GLN A O 1
ATOM 2225 N N . THR A 1 282 ? -30.267 -7.660 18.558 1.00 80.56 282 THR A N 1
ATOM 2226 C CA . THR A 1 282 ? -30.653 -7.678 17.140 1.00 80.56 282 THR A CA 1
ATOM 2227 C C . THR A 1 282 ? -30.967 -9.100 16.678 1.00 80.56 282 THR A C 1
ATOM 2229 O O . THR A 1 282 ? -31.968 -9.328 15.997 1.00 80.56 282 THR A O 1
ATOM 2232 N N . THR A 1 283 ? -30.170 -10.073 17.124 1.00 81.25 283 THR A N 1
ATOM 2233 C CA . THR A 1 283 ? -30.379 -11.498 16.838 1.00 81.25 283 THR A CA 1
ATOM 2234 C C . THR A 1 283 ? -31.673 -12.001 17.475 1.00 81.25 283 THR A C 1
ATOM 2236 O O . THR A 1 283 ? -32.481 -12.625 16.791 1.00 81.25 283 THR A O 1
ATOM 2239 N N . LYS A 1 284 ? -31.940 -11.656 18.746 1.00 83.12 284 LYS A N 1
ATOM 2240 C CA . LYS A 1 284 ? -33.211 -11.984 19.419 1.00 83.12 284 LYS A CA 1
ATOM 2241 C C . LYS A 1 284 ? -34.418 -11.424 18.664 1.00 83.12 284 LYS A C 1
ATOM 2243 O O . LYS A 1 284 ? -35.370 -12.155 18.421 1.00 83.12 284 LYS A O 1
ATOM 2248 N N . ARG A 1 285 ? -34.378 -10.155 18.234 1.00 78.00 285 ARG A N 1
ATOM 2249 C CA . ARG A 1 285 ? -35.471 -9.540 17.452 1.00 78.00 285 ARG A CA 1
ATOM 2250 C C . ARG A 1 285 ? -35.713 -10.245 16.118 1.00 78.00 285 ARG A C 1
ATOM 2252 O O . ARG A 1 285 ? -36.863 -10.411 15.733 1.00 78.00 285 ARG A O 1
ATOM 2259 N N . ARG A 1 286 ? -34.651 -10.681 15.436 1.00 73.81 286 ARG A N 1
ATOM 2260 C CA . ARG A 1 286 ? -34.761 -11.424 14.174 1.00 73.81 286 ARG A CA 1
ATOM 2261 C C . ARG A 1 286 ? -35.391 -12.804 14.366 1.00 73.81 286 ARG A C 1
ATOM 2263 O O . ARG A 1 286 ? -36.207 -13.200 13.548 1.00 73.81 286 ARG A O 1
ATOM 2270 N N . LEU A 1 287 ? -35.041 -13.504 15.445 1.00 76.88 287 LEU A N 1
ATOM 2271 C CA . LEU A 1 287 ? -35.623 -14.809 15.778 1.00 76.88 287 LEU A CA 1
ATOM 2272 C C . LEU A 1 287 ? -37.110 -14.724 16.153 1.00 76.88 287 LEU A C 1
ATOM 2274 O O . LEU A 1 287 ? -37.824 -15.692 15.955 1.00 76.88 287 LEU A O 1
ATOM 2278 N N . VAL A 1 288 ? -37.573 -13.587 16.684 1.00 75.88 288 VAL A N 1
ATOM 2279 C CA . VAL A 1 288 ? -38.993 -13.353 17.021 1.00 75.88 288 VAL A CA 1
ATOM 2280 C C . VAL A 1 288 ? -39.823 -12.912 15.803 1.00 75.88 288 VAL A C 1
ATOM 2282 O O . VAL A 1 288 ? -41.043 -13.032 15.815 1.00 75.88 288 VAL A O 1
ATOM 2285 N N . ALA A 1 289 ? -39.183 -12.378 14.759 1.00 62.34 289 ALA A N 1
ATOM 2286 C CA . ALA A 1 289 ? -39.846 -11.891 13.545 1.00 62.34 289 ALA A CA 1
ATOM 2287 C C . ALA A 1 289 ? -40.036 -12.969 12.453 1.00 62.34 289 ALA A C 1
ATOM 2289 O O . ALA A 1 289 ? -40.594 -12.663 11.397 1.00 62.34 289 ALA A O 1
ATOM 2290 N N . HIS A 1 290 ? -39.563 -14.194 12.697 1.00 53.62 290 HIS A N 1
ATOM 2291 C CA . HIS A 1 290 ? -39.743 -15.384 11.860 1.00 53.62 290 HIS A CA 1
ATOM 2292 C C . HIS A 1 290 ? -40.615 -16.407 12.586 1.00 53.62 290 HIS A C 1
ATOM 2294 O O . HIS A 1 290 ? -41.369 -17.109 11.879 1.00 53.62 290 HIS A O 1
#

Sequence (290 aa):
MYVGVFLLQYERPGASPKRNSDGEFSSEPVKRQVDILELKDLEKEYILSRSRLTLAQHHQPSAAIAGSSSAVEMVSLLIQTGLFDSALSVCQTFNLNLTSVFEGLTFKCIKLQFGGEETQNEAWSWLAANQLSSVVNTKESSAADEAWRLLSSYLLRYPCANGQHHRCVINKLLSHGVPLPDWLIKSYKGVDAASLLRLYLNFDLLEAAAELVLEYVDALLGRGHQYFGIERPLSATSSLVWLPYTSIDQLLQTLNETQTNSSMYNKVRDKLDDYHKLVEQTTKRRLVAH

Secondary structure (DSSP, 8-state):
----------PPTTPPP-B-TTSPBP------------HHHHHHHHHHHHHHHHHHHH-HHHHHHHTT--HHHHHHHHHHHT-HHHHHHHHHHHT--THHHHHHHHHHHHHHHT--HHHHHHHHHHHHHS--TT----TT--HHHHHHHHHHHHHHHS--TT-HHHHHHHHHHHHTTPPPPHHHHHHHHHHHHHHHHHHHHHTT-HHHHHHHHHHHHHHHTTSSGGGGT-SS-S-TTSPPPPP-HHHHHHHHHHHHH-GGGHHHHHHHHHHHHHHHHHHHHHHHHHHH--